Protein AF-A0A9D3MIA8-F1 (afdb_monomer_lite)

pLDDT: mean 78.5, std 16.64, range [42.66, 97.75]

Foldseek 3Di:
DDDDPPVVVVVVVVVVVVVVVPPPPPPPDPPPQPVQQVPAQLVQLLVLLVLLLVLLVVLLPDCPQLPNDNLVPAAADAPPVAPLVLLLQAADDPPDDDPPRDNDQRDSRNNLVRLLVRLVVLLLLLVLEDPCPSSVVSNVSSVSSCVNNGPDDPDPDPDPRDHRPYSDNVSSSVNSNNSVNSSVSSVSVSVSSVCVNVVVSVD

Sequence (203 aa):
MQQNGKLRFAQWLLVVVLSWHVFDVSVGHPVKGDVRLDSVDMESCVPHARALLWNMTEALQHDNLFGGINCTEQTAEM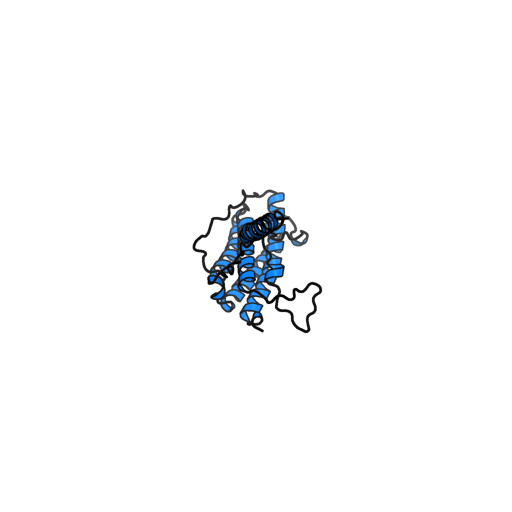NSGTQTESACEPNPRQDASCRGQRNTKFDKTECLKNIELDTQYYRSALLAYSDRSLGSRLVKTIDDFTEHCFPAREDSSVIEVSPATGNTFEGRLKLCKAMKGLRVRAITINRVMSYIAAGDYEM

InterPro domains:
  IPR004281 Interleukin-12 alpha [PF03039] (94-197)
  IPR009079 Four-helical cytokine-like, core [G3DSA:1.20.1250.10] (50-198)
  IPR009079 Four-helical cytokine-like, core [SSF47266] (50-199)

Organism: Anguilla anguilla (NCBI:txid7936)

Secondary structure (DSSP, 8-state):
---SSHHHHHHHHHHHHHHTTS------------HHHHT--HHHHHHHHHHHHHHHHHHTT-GGGGTT--GGGSPP---SS--HHHHTPPPPPTT---TT---S---HHHHHHHHHHHHHHHHHHHHTSS-HHHHHHHHHHHHHHHHHHSPPPTT-----------SSHHHHHHHHHHHHHHHHHHHHHHHHHHHHHTTGGG-

Structure (mmCIF, N/CA/C/O backbone):
data_AF-A0A9D3MIA8-F1
#
_entry.id   AF-A0A9D3MIA8-F1
#
loop_
_atom_site.group_PDB
_atom_site.id
_atom_site.type_symbol
_atom_site.label_atom_id
_atom_site.label_alt_id
_atom_site.label_comp_id
_atom_site.label_asym_id
_atom_site.label_entity_id
_atom_site.label_seq_id
_atom_site.pdbx_PDB_ins_code
_atom_site.Cartn_x
_atom_site.Cartn_y
_atom_site.Cartn_z
_atom_site.occupancy
_atom_site.B_iso_or_equiv
_atom_site.auth_seq_id
_atom_site.auth_comp_id
_atom_site.auth_asym_id
_atom_site.auth_atom_id
_atom_site.pdbx_PDB_model_num
ATOM 1 N N . MET A 1 1 ? -6.059 59.637 -57.748 1.00 44.88 1 MET A N 1
ATOM 2 C CA . MET A 1 1 ? -6.021 58.183 -57.471 1.00 44.88 1 MET A CA 1
ATOM 3 C C . MET A 1 1 ? -4.760 57.837 -56.678 1.00 44.88 1 MET A C 1
ATOM 5 O O . MET A 1 1 ? -3.803 57.392 -57.285 1.00 44.88 1 MET A O 1
ATOM 9 N N . GLN A 1 2 ? -4.696 58.055 -55.355 1.00 48.81 2 GLN A N 1
ATOM 10 C CA . GLN A 1 2 ? -3.562 57.538 -54.562 1.00 48.81 2 GLN A CA 1
ATOM 11 C C . GLN A 1 2 ? -3.825 57.609 -53.051 1.00 48.81 2 GLN A C 1
ATOM 13 O O . GLN A 1 2 ? -3.342 58.519 -52.393 1.00 48.81 2 GLN A O 1
ATOM 18 N N . GLN A 1 3 ? -4.598 56.679 -52.478 1.00 51.16 3 GLN A N 1
ATOM 19 C CA . GLN A 1 3 ? -4.685 56.580 -51.007 1.00 51.16 3 GLN A CA 1
ATOM 20 C C . GLN A 1 3 ? -5.133 55.218 -50.438 1.00 51.16 3 GLN A C 1
ATOM 22 O O . GLN A 1 3 ? -5.407 55.129 -49.251 1.00 51.16 3 GLN A O 1
ATOM 27 N N . ASN A 1 4 ? -5.140 54.131 -51.223 1.00 46.94 4 ASN A N 1
ATOM 28 C CA . ASN A 1 4 ? -5.635 52.823 -50.744 1.00 46.94 4 ASN A CA 1
ATOM 29 C C . ASN A 1 4 ? -4.546 51.762 -50.476 1.00 46.94 4 ASN A C 1
ATOM 31 O O . ASN A 1 4 ? -4.852 50.698 -49.946 1.00 46.94 4 ASN A O 1
ATOM 35 N N . GLY A 1 5 ? -3.275 52.028 -50.808 1.00 47.69 5 GLY A N 1
ATOM 36 C CA . GLY A 1 5 ? -2.187 51.041 -50.677 1.00 47.69 5 GLY A CA 1
ATOM 37 C C . GLY A 1 5 ? -1.489 51.006 -49.310 1.00 47.69 5 GLY A C 1
ATOM 38 O O . GLY A 1 5 ? -1.030 49.954 -48.879 1.00 47.69 5 GLY A O 1
ATOM 39 N N . LYS A 1 6 ? -1.426 52.141 -48.599 1.00 47.66 6 LYS A N 1
ATOM 40 C CA . LYS A 1 6 ? -0.674 52.251 -47.333 1.00 47.66 6 LYS A CA 1
ATOM 41 C C . LYS A 1 6 ? -1.434 51.702 -46.120 1.00 47.66 6 LYS A C 1
ATOM 43 O O . LYS A 1 6 ? -0.808 51.192 -45.199 1.00 47.66 6 LYS A O 1
ATOM 48 N N . LEU A 1 7 ? -2.768 51.757 -46.139 1.00 49.50 7 LEU A N 1
ATOM 49 C CA . LEU A 1 7 ? -3.592 51.356 -44.993 1.00 49.50 7 LEU A CA 1
ATOM 50 C C . LEU A 1 7 ? -3.653 49.832 -44.810 1.00 49.50 7 LEU A C 1
ATOM 52 O O . LEU A 1 7 ? -3.711 49.348 -43.686 1.00 49.50 7 LEU A O 1
ATOM 56 N N . ARG A 1 8 ? -3.569 49.065 -45.907 1.00 54.44 8 ARG A N 1
ATOM 57 C CA . ARG A 1 8 ? -3.578 47.598 -45.835 1.00 54.44 8 ARG A CA 1
ATOM 58 C C . ARG A 1 8 ? -2.263 47.036 -45.304 1.00 54.44 8 ARG A C 1
ATOM 60 O O . ARG A 1 8 ? -2.301 46.128 -44.495 1.00 54.44 8 ARG A O 1
ATOM 67 N N . PHE A 1 9 ? -1.110 47.601 -45.657 1.00 55.28 9 PHE A N 1
ATOM 68 C CA . PHE A 1 9 ? 0.180 47.084 -45.175 1.00 55.28 9 PHE A CA 1
ATOM 69 C C . PHE A 1 9 ? 0.353 47.195 -43.650 1.00 55.28 9 PHE A C 1
ATOM 71 O O . PHE A 1 9 ? 0.835 46.260 -43.015 1.00 55.28 9 PHE A O 1
ATOM 78 N N . ALA A 1 10 ? -0.103 48.297 -43.046 1.00 57.25 10 ALA A N 1
ATOM 79 C CA . ALA A 1 10 ? -0.029 48.492 -41.595 1.00 57.25 10 ALA A CA 1
ATOM 80 C C . ALA A 1 10 ? -0.921 47.507 -40.814 1.00 57.25 10 ALA A C 1
ATOM 82 O O . ALA A 1 10 ? -0.568 47.070 -39.722 1.00 57.25 10 ALA A O 1
ATOM 83 N N . GLN A 1 11 ? -2.056 47.116 -41.399 1.00 55.22 11 GLN A N 1
ATOM 84 C CA . GLN A 1 11 ? -3.028 46.231 -40.760 1.00 55.22 11 GLN A CA 1
ATOM 85 C C . GLN A 1 11 ? -2.566 44.765 -40.730 1.00 55.22 11 GLN A C 1
ATOM 87 O O . GLN A 1 11 ? -2.884 44.048 -39.789 1.00 55.22 11 GLN A O 1
ATOM 92 N N . TRP A 1 12 ? -1.761 44.334 -41.708 1.00 55.97 12 TRP A N 1
ATOM 93 C CA . TRP A 1 12 ? -1.175 42.987 -41.726 1.00 55.97 12 TRP A CA 1
ATOM 94 C C . TRP A 1 12 ? 0.033 42.868 -40.787 1.00 55.97 12 TRP A C 1
ATOM 96 O O . TRP A 1 12 ? 0.209 41.833 -40.151 1.00 55.97 12 TRP A O 1
ATOM 106 N N . LEU A 1 13 ? 0.816 43.940 -40.624 1.00 57.62 13 LEU A N 1
ATOM 107 C CA . LEU A 1 13 ? 1.933 43.972 -39.671 1.00 57.62 13 LEU A CA 1
ATOM 108 C C . LEU A 1 13 ? 1.458 43.875 -38.211 1.00 57.62 13 LEU A C 1
ATOM 110 O O . LEU A 1 13 ? 2.080 43.175 -37.417 1.00 57.62 13 LEU A O 1
ATOM 114 N N . LEU A 1 14 ? 0.327 44.500 -37.865 1.00 57.59 14 LEU A N 1
ATOM 115 C CA . LEU A 1 14 ? -0.258 44.401 -36.521 1.00 57.59 14 LEU A CA 1
ATOM 116 C C . LEU A 1 14 ? -0.730 42.981 -36.174 1.00 57.59 14 LEU A C 1
ATOM 118 O O . LEU A 1 14 ? -0.563 42.552 -35.035 1.00 57.59 14 LEU A O 1
ATOM 122 N N . VAL A 1 15 ? -1.267 42.229 -37.142 1.00 60.56 15 VAL A N 1
ATOM 123 C CA . VAL A 1 15 ? -1.696 40.834 -36.924 1.00 60.56 15 VAL A CA 1
ATOM 124 C C . VAL A 1 15 ? -0.493 39.922 -36.675 1.00 60.56 15 VAL A C 1
ATOM 126 O O . VAL A 1 15 ? -0.543 39.091 -35.772 1.00 60.56 15 VAL A O 1
ATOM 129 N N . VAL A 1 16 ? 0.612 40.120 -37.404 1.00 61.53 16 VAL A N 1
ATOM 130 C CA . VAL A 1 16 ? 1.846 39.341 -37.203 1.00 61.53 16 VAL A CA 1
ATOM 131 C C . VAL A 1 16 ? 2.453 39.619 -35.824 1.00 61.53 16 VAL A C 1
ATOM 133 O O . VAL A 1 16 ? 2.772 38.674 -35.106 1.00 61.53 16 VAL A O 1
ATOM 136 N N . VAL A 1 17 ? 2.519 40.887 -35.401 1.00 60.38 17 VAL A N 1
ATOM 137 C CA . VAL A 1 17 ? 3.058 41.270 -34.080 1.00 60.38 17 VAL A CA 1
ATOM 138 C C . VAL A 1 17 ? 2.180 40.760 -32.928 1.00 60.38 17 VAL A C 1
ATOM 140 O O . VAL A 1 17 ? 2.709 40.279 -31.930 1.00 60.38 17 VAL A O 1
ATOM 143 N N . LEU A 1 18 ? 0.849 40.782 -33.065 1.00 57.09 18 LEU A N 1
ATOM 144 C CA . LEU A 1 18 ? -0.062 40.261 -32.033 1.00 57.09 18 LEU A CA 1
ATOM 145 C C . LEU A 1 18 ? -0.064 38.725 -31.946 1.00 57.09 18 LEU A C 1
ATOM 147 O O . LEU A 1 18 ? -0.345 38.177 -30.883 1.00 57.09 18 LEU A O 1
ATOM 151 N N . SER A 1 19 ? 0.291 38.020 -33.024 1.00 57.34 19 SER A N 1
ATOM 152 C CA . SER A 1 19 ? 0.403 36.553 -33.022 1.00 57.34 19 SER A CA 1
ATOM 153 C C . SER A 1 19 ? 1.702 36.012 -32.408 1.00 57.34 19 SER A C 1
ATOM 155 O O . SER A 1 19 ? 1.774 34.828 -32.086 1.00 57.34 19 SER A O 1
ATOM 157 N N . TRP A 1 20 ? 2.712 36.859 -32.179 1.00 50.44 20 TRP A N 1
ATOM 158 C CA . TRP A 1 20 ? 3.968 36.445 -31.535 1.00 50.44 20 TRP A CA 1
ATOM 159 C C . TRP A 1 20 ? 3.843 36.260 -30.017 1.00 50.44 20 TRP A C 1
ATOM 161 O O . TRP A 1 20 ? 4.665 35.572 -29.422 1.00 50.44 20 TRP A O 1
ATOM 171 N N . HIS A 1 21 ? 2.785 36.786 -29.394 1.00 52.62 21 HIS A N 1
ATOM 172 C CA . HIS A 1 21 ? 2.530 36.625 -27.959 1.00 52.62 21 HIS A CA 1
ATOM 173 C C . HIS A 1 21 ? 1.732 35.362 -27.589 1.00 52.62 21 HIS A C 1
ATOM 175 O O . HIS A 1 21 ? 1.438 35.166 -26.415 1.00 52.62 21 HIS A O 1
ATOM 181 N N . VAL A 1 22 ? 1.372 34.509 -28.558 1.00 55.16 22 VAL A N 1
ATOM 182 C CA . VAL A 1 22 ? 0.562 33.292 -28.312 1.00 55.16 22 VAL A CA 1
ATOM 183 C C . VAL A 1 22 ? 1.380 31.998 -28.453 1.00 55.16 22 VAL A C 1
ATOM 185 O O . VAL A 1 22 ? 0.890 30.916 -28.146 1.00 55.16 22 VAL A O 1
ATOM 188 N N . PHE A 1 23 ? 2.656 32.083 -28.834 1.00 51.16 23 PHE A N 1
ATOM 189 C CA . PHE A 1 23 ? 3.572 30.939 -28.807 1.00 51.16 23 PHE A CA 1
ATOM 190 C C . PHE A 1 23 ? 4.310 30.861 -27.469 1.00 51.16 23 PHE A C 1
ATOM 192 O O . PHE A 1 23 ? 5.538 30.883 -27.425 1.00 51.16 23 PHE A O 1
ATOM 199 N N . ASP A 1 24 ? 3.564 30.756 -26.371 1.00 48.34 24 ASP A N 1
ATOM 200 C CA . ASP A 1 24 ? 4.146 30.211 -25.148 1.00 48.34 24 ASP A CA 1
ATOM 201 C C . ASP A 1 24 ? 4.178 28.690 -25.325 1.00 48.34 24 ASP A C 1
ATOM 203 O O . ASP A 1 24 ? 3.191 27.976 -25.124 1.00 48.34 24 ASP A O 1
ATOM 207 N N . VAL A 1 25 ? 5.292 28.197 -25.871 1.00 55.75 25 VAL A N 1
ATOM 208 C CA . VAL A 1 25 ? 5.533 26.764 -26.010 1.00 55.75 25 VAL A CA 1
ATOM 209 C C . VAL A 1 25 ? 5.644 26.234 -24.591 1.00 55.75 25 VAL A C 1
ATOM 211 O O . VAL A 1 25 ? 6.684 26.356 -23.951 1.00 55.75 25 VAL A O 1
ATOM 214 N N . SER A 1 26 ? 4.550 25.665 -24.091 1.00 53.31 26 SER A N 1
ATOM 215 C CA . SER A 1 26 ? 4.545 24.920 -22.841 1.00 53.31 26 SER A CA 1
ATOM 216 C C . SER A 1 26 ? 5.461 23.715 -23.028 1.00 53.31 26 SER A C 1
ATOM 218 O O . SER A 1 26 ? 5.040 22.654 -23.487 1.00 53.31 26 SER A O 1
ATOM 220 N N . VAL A 1 27 ? 6.750 23.895 -22.741 1.00 55.00 27 VAL A N 1
ATOM 221 C CA . VAL A 1 27 ? 7.709 22.800 -22.700 1.00 55.00 27 VAL A CA 1
ATOM 222 C C . VAL A 1 27 ? 7.361 22.002 -21.453 1.00 55.00 27 VAL A C 1
ATOM 224 O O . VAL A 1 27 ? 7.768 22.338 -20.338 1.00 55.00 27 VAL A O 1
ATOM 227 N N . GLY A 1 28 ? 6.554 20.959 -21.646 1.00 50.81 28 GLY A N 1
ATOM 228 C CA . GLY A 1 28 ? 6.399 19.899 -20.666 1.00 50.81 28 GLY A CA 1
ATOM 229 C C . GLY A 1 28 ? 7.783 19.327 -20.405 1.00 50.81 28 GLY A C 1
ATOM 230 O O . GLY A 1 28 ? 8.332 18.605 -21.235 1.00 50.81 28 GLY A O 1
ATOM 231 N N . HIS A 1 29 ? 8.387 19.714 -19.287 1.00 43.06 29 HIS A N 1
ATOM 232 C CA . HIS A 1 29 ? 9.605 19.068 -18.837 1.00 43.06 29 HIS A CA 1
ATOM 233 C C . HIS A 1 29 ? 9.224 17.632 -18.477 1.00 43.06 29 HIS A C 1
ATOM 235 O O . HIS A 1 29 ? 8.180 17.441 -17.843 1.00 43.06 29 HIS A O 1
ATOM 241 N N . PRO A 1 30 ? 10.017 16.621 -18.871 1.00 55.59 30 PRO A N 1
ATOM 242 C CA . PRO A 1 30 ? 9.771 15.273 -18.398 1.00 55.59 30 PRO A CA 1
ATOM 243 C C . PRO A 1 30 ? 9.770 15.332 -16.873 1.00 55.59 30 PRO A C 1
ATOM 245 O O . PRO A 1 30 ? 10.732 15.810 -16.263 1.00 55.59 30 PRO A O 1
ATOM 248 N N . VAL A 1 31 ? 8.662 14.908 -16.262 1.00 52.56 31 VAL A N 1
ATOM 249 C CA . VAL A 1 31 ? 8.616 14.692 -14.819 1.00 52.56 31 VAL A CA 1
ATOM 250 C C . VAL A 1 31 ? 9.752 13.722 -14.543 1.00 52.56 31 VAL A C 1
ATOM 252 O O . VAL A 1 31 ? 9.737 12.601 -15.050 1.00 52.56 31 VAL A O 1
ATOM 255 N N . LYS A 1 32 ? 10.791 14.179 -13.836 1.00 51.44 32 LYS A N 1
ATOM 256 C CA . LYS A 1 32 ? 11.875 13.294 -13.416 1.00 51.44 32 LYS A CA 1
ATOM 257 C C . LYS A 1 32 ? 11.214 12.152 -12.652 1.00 51.44 32 LYS A C 1
ATOM 259 O O . LYS A 1 32 ? 10.593 12.399 -11.618 1.00 51.44 32 LYS A O 1
ATOM 264 N N . GLY A 1 33 ? 11.317 10.937 -13.189 1.00 57.03 33 GLY A N 1
ATOM 265 C CA . GLY A 1 33 ? 11.006 9.734 -12.433 1.00 57.03 33 GLY A CA 1
ATOM 266 C C . GLY A 1 33 ? 11.780 9.775 -11.118 1.00 57.03 33 GLY A C 1
ATOM 267 O O . GLY A 1 33 ? 12.874 10.347 -11.052 1.00 57.03 33 GLY A O 1
ATOM 268 N N . ASP A 1 34 ? 11.187 9.237 -10.057 1.00 69.06 34 ASP A N 1
ATOM 269 C CA . ASP A 1 34 ? 11.883 9.098 -8.784 1.00 69.06 34 ASP A CA 1
ATOM 270 C C . ASP A 1 34 ? 12.997 8.056 -8.978 1.00 69.06 34 ASP A C 1
ATOM 272 O O . ASP A 1 34 ? 12.763 6.859 -8.844 1.00 69.06 34 ASP A O 1
ATOM 276 N N . VAL A 1 35 ? 14.200 8.522 -9.347 1.00 68.62 35 VAL A N 1
ATOM 277 C CA . VAL A 1 35 ? 15.402 7.704 -9.638 1.00 68.62 35 VAL A CA 1
ATOM 278 C C . VAL A 1 35 ? 15.714 6.733 -8.492 1.00 68.62 35 VAL A C 1
ATOM 280 O O . VAL A 1 35 ? 16.322 5.685 -8.684 1.00 68.62 35 VAL A O 1
ATOM 283 N N . ARG A 1 36 ? 15.253 7.069 -7.286 1.00 79.69 36 ARG A N 1
ATOM 284 C CA . ARG A 1 36 ? 15.348 6.263 -6.073 1.00 79.69 36 ARG A CA 1
ATOM 285 C C . ARG A 1 36 ? 14.572 4.940 -6.164 1.00 79.69 36 ARG A C 1
ATOM 287 O O . ARG A 1 36 ? 14.951 3.973 -5.515 1.00 79.69 36 ARG A O 1
ATOM 294 N N . LEU A 1 37 ? 13.476 4.904 -6.925 1.00 81.38 37 LEU A N 1
ATOM 295 C CA . LEU A 1 37 ? 12.619 3.724 -7.099 1.00 81.38 37 LEU A CA 1
ATOM 296 C C . LEU A 1 37 ? 13.130 2.783 -8.198 1.00 81.38 37 LEU A C 1
ATOM 298 O O . LEU A 1 37 ? 12.825 1.589 -8.176 1.00 81.38 37 LEU A O 1
ATOM 302 N N . ASP A 1 38 ? 13.950 3.290 -9.119 1.00 77.56 38 ASP A N 1
ATOM 303 C CA . ASP A 1 38 ? 14.566 2.472 -10.165 1.00 77.56 38 ASP A CA 1
ATOM 304 C C . ASP A 1 38 ? 15.592 1.488 -9.582 1.00 77.56 38 ASP A C 1
ATOM 306 O O . ASP A 1 38 ? 15.698 0.361 -10.06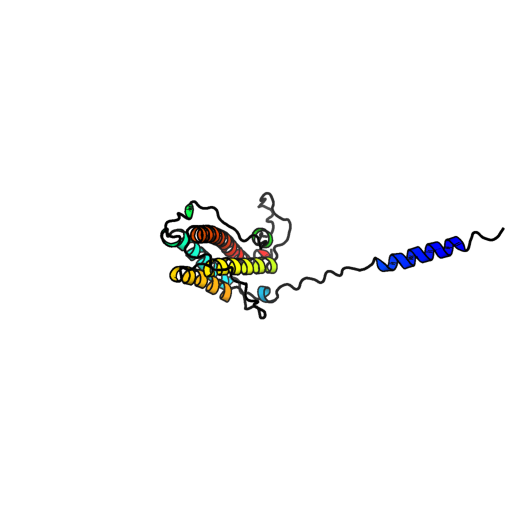8 1.00 77.56 38 ASP A O 1
ATOM 310 N N . SER A 1 39 ? 16.289 1.878 -8.506 1.00 77.94 39 SER A N 1
ATOM 311 C CA . SER A 1 39 ? 17.345 1.093 -7.848 1.00 77.94 39 SER A CA 1
ATOM 312 C C . SER A 1 39 ? 16.859 0.098 -6.787 1.00 77.94 39 SER A C 1
ATOM 314 O O . SER A 1 39 ? 17.684 -0.572 -6.166 1.00 77.94 39 SER A O 1
ATOM 316 N N . VAL A 1 40 ? 15.546 -0.007 -6.555 1.00 83.75 40 VAL A N 1
ATOM 317 C CA . VAL A 1 40 ? 14.985 -0.937 -5.563 1.00 83.75 40 VAL A CA 1
ATOM 318 C C . VAL A 1 40 ? 15.160 -2.381 -6.033 1.00 83.75 40 VAL A C 1
ATOM 320 O O . VAL A 1 40 ? 14.646 -2.757 -7.092 1.00 83.75 40 VAL A O 1
ATOM 323 N N . ASP A 1 41 ? 15.833 -3.197 -5.215 1.00 88.81 41 ASP A N 1
ATOM 324 C CA . ASP A 1 41 ? 15.894 -4.649 -5.389 1.00 88.81 41 ASP A CA 1
ATOM 325 C C . ASP A 1 41 ? 14.541 -5.272 -5.036 1.00 88.81 41 ASP A C 1
ATOM 327 O O . ASP A 1 41 ? 14.189 -5.471 -3.869 1.00 88.81 41 ASP A O 1
ATOM 331 N N . MET A 1 42 ? 13.771 -5.582 -6.073 1.00 90.06 42 MET A N 1
ATOM 332 C CA . MET A 1 42 ? 12.418 -6.074 -5.895 1.00 90.06 42 MET A CA 1
ATOM 333 C C . MET A 1 42 ? 12.357 -7.504 -5.354 1.00 90.06 42 MET A C 1
ATOM 335 O O . MET A 1 42 ? 11.374 -7.855 -4.700 1.00 90.06 42 MET A O 1
ATOM 339 N N . GLU A 1 43 ? 13.382 -8.330 -5.571 1.00 92.06 43 GLU A N 1
ATOM 340 C CA . GLU A 1 43 ? 13.394 -9.691 -5.026 1.00 92.06 43 GLU A CA 1
ATOM 341 C C . GLU A 1 43 ? 13.409 -9.657 -3.497 1.00 92.06 43 GLU A C 1
ATOM 343 O O . GLU A 1 43 ? 12.649 -10.384 -2.846 1.00 92.06 43 GLU A O 1
ATOM 348 N N . SER A 1 44 ? 14.190 -8.733 -2.928 1.00 93.19 44 SER A N 1
ATOM 349 C CA . SER A 1 44 ? 14.236 -8.495 -1.484 1.00 93.19 44 SER A CA 1
ATOM 350 C C . SER A 1 44 ? 12.892 -8.023 -0.914 1.00 93.19 44 SER A C 1
ATOM 352 O O . SER A 1 44 ? 12.571 -8.322 0.232 1.00 93.19 44 SER A O 1
ATOM 354 N N . CYS A 1 45 ? 12.052 -7.372 -1.726 1.00 94.62 45 CYS A N 1
ATOM 355 C CA . CYS A 1 45 ? 10.749 -6.847 -1.323 1.00 94.62 45 CYS A CA 1
ATOM 356 C C . CYS A 1 45 ? 9.635 -7.879 -1.210 1.00 94.62 45 CYS A C 1
ATOM 358 O O . CYS A 1 45 ? 8.702 -7.710 -0.417 1.00 94.62 45 CYS A O 1
ATOM 360 N N . VAL A 1 46 ? 9.689 -8.945 -2.010 1.00 96.12 46 VAL A N 1
ATOM 361 C CA . VAL A 1 46 ? 8.599 -9.925 -2.089 1.00 96.12 46 VAL A CA 1
ATOM 362 C C . VAL A 1 46 ? 8.278 -10.561 -0.722 1.00 96.12 46 VAL A C 1
ATOM 364 O O . VAL A 1 46 ? 7.092 -10.644 -0.380 1.00 96.12 46 VAL A O 1
ATOM 367 N N . PRO A 1 47 ? 9.258 -10.984 0.106 1.00 97.31 47 PRO A N 1
ATOM 368 C CA . PRO A 1 47 ? 8.985 -11.487 1.453 1.00 97.31 47 PRO A CA 1
ATOM 369 C C . PRO A 1 47 ? 8.263 -10.472 2.351 1.00 97.31 47 PRO A C 1
ATOM 371 O O . PRO A 1 47 ? 7.315 -10.846 3.044 1.00 97.31 47 PRO A O 1
ATOM 374 N N . HIS A 1 48 ? 8.646 -9.193 2.302 1.00 97.00 48 HIS A N 1
ATOM 375 C CA . HIS A 1 48 ? 8.015 -8.142 3.106 1.00 97.00 48 HIS A CA 1
ATOM 376 C C . HIS A 1 48 ? 6.595 -7.832 2.628 1.00 97.00 48 HIS A C 1
ATOM 378 O O . HIS A 1 48 ? 5.688 -7.677 3.446 1.00 97.00 48 HIS A O 1
ATOM 384 N N . ALA A 1 49 ? 6.358 -7.838 1.313 1.00 97.06 49 ALA A N 1
ATOM 385 C CA . ALA A 1 49 ? 5.011 -7.740 0.759 1.00 97.06 49 ALA A CA 1
ATOM 386 C C . ALA A 1 49 ? 4.124 -8.900 1.250 1.00 97.06 49 ALA A C 1
ATOM 388 O O . ALA A 1 49 ? 2.990 -8.681 1.686 1.00 97.06 49 ALA A O 1
ATOM 389 N N . ARG A 1 50 ? 4.625 -10.143 1.235 1.00 97.75 50 ARG A N 1
ATOM 390 C CA . ARG A 1 50 ? 3.887 -11.313 1.752 1.00 97.75 50 ARG A CA 1
ATOM 391 C C . ARG A 1 50 ? 3.576 -11.179 3.238 1.00 97.75 50 ARG A C 1
ATOM 393 O O . ARG A 1 50 ? 2.438 -11.432 3.632 1.00 97.75 50 ARG A O 1
ATOM 400 N N . ALA A 1 51 ? 4.550 -10.749 4.039 1.00 96.81 51 ALA A N 1
ATOM 401 C CA . ALA A 1 51 ? 4.361 -10.500 5.466 1.00 96.81 51 ALA A CA 1
ATOM 402 C C . ALA A 1 51 ? 3.285 -9.433 5.716 1.00 96.81 51 ALA A C 1
ATOM 404 O O . ALA A 1 51 ? 2.401 -9.643 6.548 1.00 96.81 51 ALA A O 1
ATOM 405 N N . LEU A 1 52 ? 3.291 -8.344 4.935 1.00 96.50 52 LEU A N 1
ATOM 406 C CA . LEU A 1 52 ? 2.249 -7.320 4.966 1.00 96.50 52 LEU A CA 1
ATOM 407 C C . LEU A 1 52 ? 0.866 -7.935 4.726 1.00 96.50 52 LEU A C 1
ATOM 409 O O . LEU A 1 52 ? -0.021 -7.797 5.562 1.00 96.50 52 LEU A O 1
ATOM 413 N N . LEU A 1 53 ? 0.672 -8.673 3.632 1.00 97.25 53 LEU A N 1
ATOM 414 C CA . LEU A 1 53 ? -0.621 -9.300 3.339 1.00 97.25 53 LEU A CA 1
ATOM 415 C C . LEU A 1 53 ? -1.058 -10.298 4.422 1.00 97.25 53 LEU A C 1
ATOM 417 O O . LEU A 1 53 ? -2.236 -10.322 4.792 1.00 97.25 53 LEU A O 1
ATOM 421 N N . TRP A 1 54 ? -0.128 -11.111 4.923 1.00 96.31 54 TRP A N 1
ATOM 422 C CA . TRP A 1 54 ? -0.404 -12.106 5.954 1.00 96.31 54 TRP A CA 1
ATOM 423 C C . TRP A 1 54 ? -0.876 -11.452 7.254 1.00 96.31 54 TRP A C 1
ATOM 425 O O . TRP A 1 54 ? -1.980 -11.742 7.710 1.00 96.31 54 TRP A O 1
ATOM 435 N N . ASN A 1 55 ? -0.103 -10.508 7.797 1.00 93.19 55 ASN A N 1
ATOM 436 C CA . ASN A 1 55 ? -0.422 -9.834 9.058 1.00 93.19 55 ASN A CA 1
ATOM 437 C C . ASN A 1 55 ? -1.724 -9.023 8.965 1.00 93.19 55 ASN A C 1
ATOM 439 O O . ASN A 1 55 ? -2.512 -9.007 9.908 1.00 93.19 55 ASN A O 1
ATOM 443 N N . MET A 1 56 ? -2.002 -8.392 7.817 1.00 90.75 56 MET A N 1
ATOM 444 C CA . MET A 1 56 ? -3.271 -7.682 7.603 1.00 90.75 56 MET A CA 1
ATOM 445 C C . MET A 1 56 ? -4.461 -8.643 7.533 1.00 90.75 56 MET A C 1
ATOM 447 O O . MET A 1 56 ? -5.547 -8.338 8.026 1.00 90.75 56 MET A O 1
ATOM 451 N N . THR A 1 57 ? -4.267 -9.813 6.921 1.00 91.88 57 THR A N 1
ATOM 452 C CA . THR A 1 57 ? -5.301 -10.850 6.845 1.00 91.88 57 THR A CA 1
ATOM 453 C C . THR A 1 57 ? -5.583 -11.451 8.217 1.00 91.88 57 THR A C 1
ATOM 455 O O . THR A 1 57 ? -6.750 -11.624 8.555 1.00 91.88 57 THR A O 1
ATOM 458 N N . GLU A 1 58 ? -4.541 -11.727 8.999 1.00 89.38 58 GLU A N 1
ATOM 459 C CA . GLU A 1 58 ? -4.637 -12.275 10.354 1.00 89.38 58 GLU A CA 1
ATOM 460 C C . GLU A 1 58 ? -5.324 -11.289 11.304 1.00 89.38 58 GLU A C 1
ATOM 462 O O . GLU A 1 58 ? -6.305 -11.646 11.950 1.00 89.38 58 GLU A O 1
ATOM 467 N N . ALA A 1 59 ? -4.929 -10.013 11.291 1.00 85.31 59 ALA A N 1
ATOM 468 C CA . ALA A 1 59 ? -5.588 -8.991 12.098 1.00 85.31 59 ALA A CA 1
ATOM 469 C C . ALA A 1 59 ? -7.087 -8.865 11.781 1.00 85.31 59 ALA A C 1
ATOM 471 O O . ALA A 1 59 ? -7.916 -8.797 12.681 1.00 85.31 59 ALA A O 1
ATOM 472 N N . LEU A 1 60 ? -7.487 -8.905 10.510 1.00 86.38 60 LEU A N 1
ATOM 473 C CA . LEU A 1 60 ? -8.905 -8.795 10.148 1.00 86.38 60 LEU A CA 1
ATOM 474 C C . LEU A 1 60 ? -9.780 -9.977 10.608 1.00 86.38 60 LEU A C 1
ATOM 476 O O . LEU A 1 60 ? -11.001 -9.872 10.502 1.00 86.38 60 LEU A O 1
ATOM 480 N N . GLN A 1 61 ? -9.192 -11.073 11.098 1.00 83.81 61 GLN A N 1
ATOM 481 C CA . GLN A 1 61 ? -9.919 -12.224 11.648 1.00 83.81 61 GLN A CA 1
ATOM 482 C C . GLN A 1 61 ? -10.180 -12.118 13.156 1.00 83.81 61 GLN A C 1
ATOM 484 O O . GLN A 1 61 ? -10.947 -12.910 13.697 1.00 83.81 61 GLN A O 1
ATOM 489 N N . HIS A 1 62 ? -9.558 -11.165 13.850 1.00 77.31 62 HIS A N 1
ATOM 490 C CA . HIS A 1 62 ? -9.716 -11.020 15.295 1.00 77.31 62 HIS A CA 1
ATOM 491 C C . HIS A 1 62 ? -10.823 -10.017 15.637 1.00 77.31 62 HIS A C 1
ATOM 493 O O . HIS A 1 62 ? -10.617 -8.802 15.605 1.00 77.31 62 HIS A O 1
ATOM 499 N N . ASP A 1 63 ? -11.979 -10.522 16.066 1.00 66.25 63 ASP A N 1
ATOM 500 C CA . ASP A 1 63 ? -13.167 -9.718 16.420 1.00 66.25 63 ASP A CA 1
ATOM 501 C C . ASP A 1 63 ? -12.921 -8.701 17.552 1.00 66.25 63 ASP A C 1
ATOM 503 O O . ASP A 1 63 ? -13.569 -7.652 17.653 1.00 66.25 63 ASP A O 1
ATOM 507 N N . ASN A 1 64 ? -11.931 -8.980 18.402 1.00 68.62 64 ASN A N 1
ATOM 508 C CA . ASN A 1 64 ? -11.569 -8.116 19.523 1.00 68.62 64 ASN A CA 1
ATOM 509 C C . ASN A 1 64 ? -10.838 -6.838 19.084 1.00 68.62 64 ASN A C 1
ATOM 511 O O . ASN A 1 64 ? -10.847 -5.854 19.821 1.00 68.62 64 ASN A O 1
ATOM 515 N N . LEU A 1 65 ? -10.241 -6.811 17.887 1.00 70.44 65 LEU A N 1
ATOM 516 C CA . LEU A 1 65 ? -9.411 -5.689 17.426 1.00 70.44 65 LEU A CA 1
ATOM 517 C C . LEU A 1 65 ? -10.208 -4.437 17.078 1.00 70.44 65 LEU A C 1
ATOM 519 O O . LEU A 1 65 ? -9.688 -3.325 17.135 1.00 70.44 65 LEU A O 1
ATOM 523 N N . PHE A 1 66 ? -11.486 -4.615 16.764 1.00 76.75 66 PHE A N 1
ATOM 524 C CA . PHE A 1 66 ? -12.405 -3.530 16.439 1.00 76.75 66 PHE A CA 1
ATOM 525 C C . PHE A 1 66 ? -13.496 -3.407 17.508 1.00 76.75 66 PHE A C 1
ATOM 527 O O . PHE A 1 66 ? -14.566 -2.851 17.270 1.00 76.75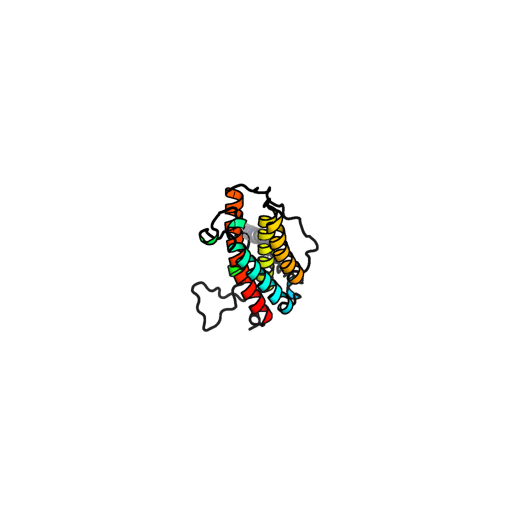 66 PHE A O 1
ATOM 534 N N . GLY A 1 67 ? -13.216 -3.939 18.705 1.00 75.75 67 GLY A N 1
ATOM 535 C CA . GLY A 1 67 ? -14.079 -3.920 19.879 1.00 75.75 67 GLY A CA 1
ATOM 536 C C . GLY A 1 67 ? -15.491 -4.444 19.612 1.00 75.75 67 GLY A C 1
ATOM 537 O O . GLY A 1 67 ? -16.471 -3.765 19.935 1.00 75.75 67 GLY A O 1
ATOM 538 N N . GLY A 1 68 ? -15.565 -5.634 19.010 1.00 78.25 68 GLY A N 1
ATOM 539 C CA . GLY A 1 68 ? -16.811 -6.342 18.716 1.00 78.25 68 GLY A CA 1
ATOM 540 C C . GLY A 1 68 ? -17.445 -5.993 17.369 1.00 78.25 68 GLY A C 1
ATOM 541 O O . GLY A 1 68 ? -18.525 -6.491 17.065 1.00 78.25 68 GLY A O 1
ATOM 542 N N . ILE A 1 69 ? -16.808 -5.147 16.551 1.00 84.56 69 ILE A N 1
ATOM 543 C CA . ILE A 1 69 ? -17.245 -4.917 15.170 1.00 84.56 69 ILE A CA 1
ATOM 544 C C . ILE A 1 69 ? -16.794 -6.097 14.310 1.00 84.56 69 ILE A C 1
ATOM 546 O O . ILE A 1 69 ? -15.596 -6.326 14.145 1.00 84.56 69 ILE A O 1
ATOM 550 N N . ASN A 1 70 ? -17.753 -6.793 13.697 1.00 86.00 70 ASN A N 1
ATOM 551 C CA . ASN A 1 70 ? -17.454 -7.806 12.694 1.00 86.00 70 ASN A CA 1
ATOM 552 C C . ASN A 1 70 ? -16.954 -7.137 11.402 1.00 86.00 70 ASN A C 1
ATOM 554 O O . ASN A 1 70 ? -17.735 -6.680 10.561 1.00 86.00 70 ASN A O 1
ATOM 558 N N . CYS A 1 71 ? -15.633 -7.086 11.232 1.00 83.56 71 CYS A N 1
ATOM 559 C CA . CYS A 1 71 ? -15.015 -6.486 10.054 1.00 83.56 71 CYS A CA 1
ATOM 560 C C . CYS A 1 71 ? -15.187 -7.293 8.777 1.00 83.56 71 CYS A C 1
ATOM 562 O O . CYS A 1 71 ? -15.068 -6.747 7.678 1.00 83.56 71 CYS A O 1
ATOM 564 N N . THR A 1 72 ? -15.514 -8.576 8.868 1.00 81.69 72 THR A N 1
ATOM 565 C CA . THR A 1 72 ? -15.744 -9.371 7.660 1.00 81.69 72 THR A CA 1
ATOM 566 C C . THR A 1 72 ? -16.965 -8.871 6.878 1.00 81.69 72 THR A C 1
ATOM 568 O O . THR A 1 72 ? -16.916 -8.860 5.648 1.00 81.69 72 THR A O 1
ATOM 571 N N . GLU A 1 73 ? -17.961 -8.295 7.558 1.00 86.00 73 GLU A N 1
ATOM 572 C CA . GLU A 1 73 ? -19.205 -7.772 6.968 1.00 86.00 73 GLU A CA 1
ATOM 573 C C . GLU A 1 73 ? -19.118 -6.318 6.472 1.00 86.00 73 GLU A C 1
ATOM 575 O O . GLU A 1 73 ? -19.976 -5.866 5.717 1.00 86.00 73 GLU A O 1
ATOM 580 N N . GLN A 1 74 ? -18.086 -5.563 6.862 1.00 90.00 74 GLN A N 1
ATOM 581 C CA . GLN A 1 74 ? -17.979 -4.144 6.496 1.00 90.00 74 GLN A CA 1
ATOM 582 C C . GLN A 1 74 ? -17.467 -3.939 5.066 1.00 90.00 74 GLN A C 1
ATOM 584 O O . GLN A 1 74 ? -16.752 -4.772 4.518 1.00 90.00 74 GLN A O 1
ATOM 589 N N . THR A 1 75 ? -17.770 -2.810 4.433 1.00 92.69 75 THR A N 1
ATOM 590 C CA . THR A 1 75 ? -17.161 -2.466 3.137 1.00 92.69 75 THR A CA 1
ATOM 591 C C . THR A 1 75 ? -15.705 -2.035 3.312 1.00 92.69 75 THR A C 1
ATOM 593 O O . THR A 1 75 ? -15.324 -1.521 4.361 1.00 92.69 75 THR A O 1
ATOM 596 N N . ALA A 1 76 ? -14.878 -2.225 2.285 1.00 93.31 76 ALA A N 1
ATOM 597 C CA . ALA A 1 76 ? -13.539 -1.645 2.273 1.00 93.31 76 ALA A CA 1
ATOM 598 C C . ALA A 1 76 ? -13.610 -0.141 1.980 1.00 93.31 76 ALA A C 1
ATOM 600 O O . ALA A 1 76 ? -14.358 0.281 1.099 1.00 93.31 76 ALA A O 1
ATOM 601 N N . GLU A 1 77 ? -12.820 0.650 2.701 1.00 92.62 77 GLU A N 1
ATOM 602 C CA . GLU A 1 77 ? -12.564 2.054 2.379 1.00 92.62 77 GLU A CA 1
ATOM 603 C C . GLU A 1 77 ? -11.159 2.153 1.779 1.00 92.62 77 GLU A C 1
ATOM 605 O O . GLU A 1 77 ? -10.151 1.867 2.433 1.00 92.62 77 GLU A O 1
ATOM 610 N N . MET A 1 78 ? -11.108 2.461 0.484 1.00 91.81 78 MET A N 1
ATOM 611 C CA . MET A 1 78 ? -9.865 2.550 -0.278 1.00 91.81 78 MET A CA 1
ATOM 612 C C . MET A 1 78 ? -9.288 3.960 -0.171 1.00 91.81 78 MET A C 1
ATOM 614 O O . MET A 1 78 ? -10.041 4.933 -0.169 1.00 91.81 78 MET A O 1
ATOM 618 N N . ASN A 1 79 ? -7.960 4.080 -0.167 1.00 90.19 79 ASN A N 1
ATOM 619 C CA . ASN A 1 79 ? -7.324 5.370 -0.401 1.00 90.19 79 ASN A CA 1
ATOM 620 C C . ASN A 1 79 ? -7.663 5.855 -1.819 1.00 90.19 79 ASN A C 1
ATOM 622 O O . ASN A 1 79 ? -7.257 5.233 -2.804 1.00 90.19 79 ASN A O 1
ATOM 626 N N . SER A 1 80 ? -8.419 6.948 -1.912 1.00 89.50 80 SER A N 1
ATOM 627 C CA . SER A 1 80 ? -8.784 7.593 -3.177 1.00 89.50 80 SER A CA 1
ATOM 628 C C . SER A 1 80 ? -7.785 8.669 -3.615 1.00 89.50 80 SER A C 1
ATOM 630 O O . SER A 1 80 ? -7.965 9.263 -4.673 1.00 89.50 80 SER A O 1
ATOM 632 N N . GLY A 1 81 ? -6.763 8.957 -2.801 1.00 89.62 81 GLY A N 1
ATOM 633 C CA . GLY A 1 81 ? -5.712 9.931 -3.112 1.00 89.62 81 GLY A CA 1
ATOM 634 C C . GLY A 1 81 ? -4.632 9.406 -4.064 1.00 89.62 81 GLY A C 1
ATOM 635 O O . GLY A 1 81 ? -3.767 10.171 -4.480 1.00 89.62 81 GLY A O 1
ATOM 636 N N . THR A 1 82 ? -4.674 8.119 -4.409 1.00 92.44 82 THR A N 1
ATOM 637 C CA . THR A 1 82 ? -3.711 7.439 -5.285 1.00 92.44 82 THR A CA 1
ATOM 638 C C . THR A 1 82 ? -4.420 6.791 -6.467 1.00 92.44 82 THR A C 1
ATOM 640 O O . THR A 1 82 ? -5.610 6.472 -6.424 1.00 92.44 82 THR A O 1
ATOM 643 N N . GLN A 1 83 ? -3.665 6.558 -7.536 1.00 93.31 83 GLN A N 1
ATOM 644 C CA . GLN A 1 83 ? -4.122 5.842 -8.726 1.00 93.31 83 GLN A CA 1
ATOM 645 C C . GLN A 1 83 ? -3.497 4.445 -8.809 1.00 93.31 83 GLN A C 1
ATOM 647 O O . GLN A 1 83 ? -3.291 3.924 -9.900 1.00 93.31 83 GLN A O 1
ATOM 652 N N . THR A 1 84 ? -3.211 3.815 -7.662 1.00 93.94 84 THR A N 1
ATOM 653 C CA . THR A 1 84 ? -2.498 2.526 -7.568 1.00 93.94 84 THR A CA 1
ATOM 654 C C . THR A 1 84 ? -3.099 1.441 -8.453 1.00 93.94 84 THR A C 1
ATOM 656 O O . THR A 1 84 ? -2.364 0.668 -9.049 1.00 93.94 84 THR A O 1
ATOM 659 N N . GLU A 1 85 ? -4.429 1.379 -8.569 1.00 90.81 85 GLU A N 1
ATOM 660 C CA . GLU A 1 85 ? -5.092 0.388 -9.427 1.00 90.81 85 GLU A CA 1
ATOM 661 C C . GLU A 1 85 ? -4.673 0.528 -10.890 1.00 90.81 85 GLU A C 1
ATOM 663 O O . GLU A 1 85 ? -4.294 -0.460 -11.509 1.00 90.81 85 GLU A O 1
ATOM 668 N N . SER A 1 86 ? -4.711 1.747 -11.425 1.00 90.50 86 SER A N 1
ATOM 669 C CA . SER A 1 86 ? -4.411 1.977 -12.832 1.00 90.50 86 SER A CA 1
ATOM 670 C C . SER A 1 86 ? -2.925 2.155 -13.122 1.00 90.50 86 SER A C 1
ATOM 672 O O . SER A 1 86 ? -2.484 1.831 -14.215 1.00 90.50 86 SER A O 1
ATOM 674 N N . ALA A 1 87 ? -2.149 2.674 -12.168 1.00 92.94 87 ALA A N 1
ATOM 675 C CA . ALA A 1 87 ? -0.701 2.820 -12.310 1.00 92.94 87 ALA A CA 1
ATOM 676 C C . ALA A 1 87 ? 0.012 1.461 -12.270 1.00 92.94 87 ALA A C 1
ATOM 678 O O . ALA A 1 87 ? 1.032 1.274 -12.922 1.00 92.94 87 ALA A O 1
ATOM 679 N N . CYS A 1 88 ? -0.533 0.502 -11.516 1.00 93.31 88 CYS A N 1
ATOM 680 C CA . CYS A 1 88 ? 0.042 -0.831 -11.357 1.00 93.31 88 CYS A CA 1
ATOM 681 C C . CYS A 1 88 ? -0.605 -1.899 -12.250 1.00 93.31 88 CYS A C 1
ATOM 683 O O . CYS A 1 88 ? -0.488 -3.097 -11.977 1.00 93.31 88 CYS A O 1
ATOM 685 N N . GLU A 1 89 ? -1.322 -1.478 -13.287 1.00 89.81 89 GLU A N 1
ATOM 686 C CA . GLU A 1 89 ? -1.931 -2.378 -14.255 1.00 89.81 89 GLU A CA 1
ATOM 687 C C . GLU A 1 89 ? -0.838 -3.065 -15.099 1.00 89.81 89 GLU A C 1
ATOM 689 O O . GLU A 1 89 ? 0.012 -2.372 -15.659 1.00 89.81 89 GLU A O 1
ATOM 694 N N . PRO A 1 90 ? -0.808 -4.410 -15.191 1.00 88.44 90 PRO A N 1
ATOM 695 C CA . PRO A 1 90 ? 0.237 -5.109 -15.935 1.00 88.44 90 PRO A CA 1
ATOM 696 C C . PRO A 1 90 ? 0.150 -4.818 -17.438 1.00 88.44 90 PRO A C 1
ATOM 698 O O . PRO A 1 90 ? -0.918 -4.476 -17.956 1.00 88.44 90 PRO A O 1
ATOM 701 N N . ASN A 1 91 ? 1.262 -5.034 -18.150 1.00 85.88 91 ASN A N 1
ATOM 702 C CA . ASN A 1 91 ? 1.295 -4.890 -19.605 1.00 85.88 91 ASN A CA 1
ATOM 703 C C . ASN A 1 91 ? 0.182 -5.746 -20.246 1.00 85.88 91 ASN A C 1
ATOM 705 O O . ASN A 1 91 ? -0.033 -6.891 -19.821 1.00 85.88 91 ASN A O 1
ATOM 709 N N . PRO A 1 92 ? -0.514 -5.233 -21.279 1.00 76.94 92 PRO A N 1
ATOM 710 C CA . PRO A 1 92 ? -1.494 -6.010 -22.023 1.00 76.94 92 PRO A CA 1
ATOM 711 C C . PRO A 1 92 ? 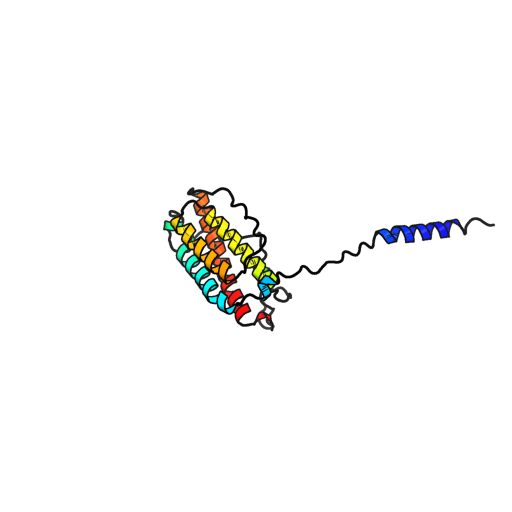-0.888 -7.296 -22.570 1.00 76.94 92 PRO A C 1
ATOM 713 O O . PRO A 1 92 ? 0.009 -7.262 -23.412 1.00 76.94 92 PRO A O 1
ATOM 716 N N . ARG A 1 93 ? -1.392 -8.444 -22.108 1.00 73.00 93 ARG A N 1
ATOM 717 C CA . ARG A 1 93 ? -1.073 -9.728 -22.733 1.00 73.00 93 ARG A CA 1
ATOM 718 C C . ARG A 1 93 ? -2.000 -9.927 -23.926 1.00 73.00 93 ARG A C 1
ATOM 720 O O . ARG A 1 93 ? -3.186 -9.620 -23.848 1.00 73.00 93 ARG A O 1
ATOM 727 N N . GLN A 1 94 ? -1.464 -10.451 -25.026 1.00 60.88 94 GLN A N 1
ATOM 728 C CA . GLN A 1 94 ? -2.213 -10.639 -26.279 1.00 60.88 94 GLN A CA 1
ATOM 729 C C . GLN A 1 94 ? -3.435 -11.567 -26.121 1.00 60.88 94 GLN A C 1
ATOM 731 O O . GLN A 1 94 ? -4.368 -11.497 -26.916 1.00 60.88 94 GLN A O 1
ATOM 736 N N . ASP A 1 95 ? -3.439 -12.418 -25.094 1.00 65.25 95 ASP A N 1
ATOM 737 C CA . ASP A 1 95 ? -4.443 -13.439 -24.791 1.00 65.25 95 ASP A CA 1
ATOM 738 C C . ASP A 1 95 ? -5.334 -13.113 -23.575 1.00 65.25 95 ASP A C 1
ATOM 740 O O . ASP A 1 95 ? -6.352 -13.775 -23.363 1.00 65.25 95 ASP A O 1
ATOM 744 N N . ALA A 1 96 ? -5.008 -12.077 -22.797 1.00 64.81 96 ALA A N 1
ATOM 745 C CA . ALA A 1 96 ? -5.808 -11.637 -21.660 1.00 64.81 96 ALA A CA 1
ATOM 746 C C . ALA A 1 96 ? -6.576 -10.364 -22.031 1.00 64.81 96 ALA A C 1
ATOM 748 O O . ALA A 1 96 ? -6.040 -9.266 -21.969 1.00 64.81 96 ALA A O 1
ATOM 749 N N . SER A 1 97 ? -7.849 -10.499 -22.412 1.00 58.72 97 SER A N 1
ATOM 750 C CA . SER A 1 97 ? -8.732 -9.342 -22.599 1.00 58.72 97 SER A CA 1
ATOM 751 C C . SER A 1 97 ? -9.602 -9.149 -21.361 1.00 58.72 97 SER A C 1
ATOM 753 O O . SER A 1 97 ? -10.690 -9.716 -21.243 1.00 58.72 97 SER A O 1
ATOM 755 N N . CYS A 1 98 ? -9.122 -8.341 -20.416 1.00 66.75 98 CYS A N 1
ATOM 756 C CA . CYS A 1 98 ? -9.979 -7.793 -19.370 1.00 66.75 98 CYS A CA 1
ATOM 757 C C . CYS A 1 98 ? -10.692 -6.550 -19.913 1.00 66.75 98 CYS A C 1
ATOM 759 O O . CYS A 1 98 ? -10.075 -5.638 -20.467 1.00 66.75 98 CYS A O 1
ATOM 761 N N . ARG A 1 99 ? -12.020 -6.493 -19.767 1.00 66.31 99 ARG A N 1
ATOM 762 C CA . ARG A 1 99 ? -12.811 -5.342 -20.222 1.00 66.31 99 ARG A CA 1
ATOM 763 C C . ARG A 1 99 ? -12.393 -4.104 -19.421 1.00 66.31 99 ARG A C 1
ATOM 765 O O . ARG A 1 99 ? -12.574 -4.084 -18.210 1.00 66.31 99 ARG A O 1
ATOM 772 N N . GLY A 1 100 ? -11.863 -3.087 -20.099 1.00 66.25 100 GLY A N 1
ATOM 773 C CA . GLY A 1 100 ? -11.351 -1.869 -19.457 1.00 66.25 100 GLY A CA 1
ATOM 774 C C . GLY A 1 100 ? -9.832 -1.818 -19.293 1.00 66.25 100 GLY A C 1
ATOM 775 O O . GLY A 1 100 ? -9.347 -0.841 -18.731 1.00 66.25 100 GLY A O 1
ATOM 776 N N . GLN A 1 101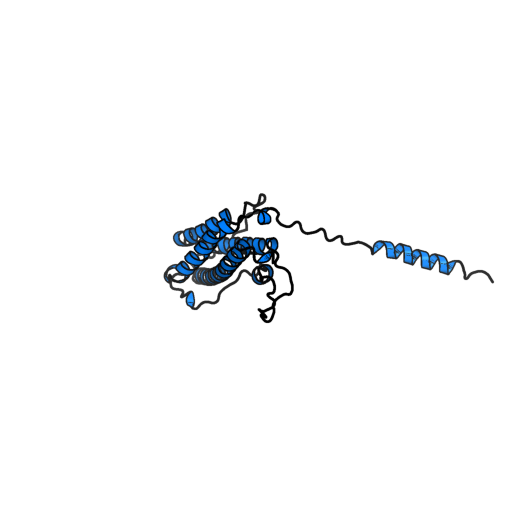 ? -9.102 -2.813 -19.810 1.00 68.19 101 GLN A N 1
ATOM 777 C CA . GLN A 1 101 ? -7.645 -2.793 -19.806 1.00 68.19 101 GLN A CA 1
ATOM 778 C C . GLN A 1 101 ? -7.096 -1.592 -20.580 1.00 68.19 101 GLN A C 1
ATOM 780 O O . GLN A 1 101 ? -7.522 -1.318 -21.709 1.00 68.19 101 GLN A O 1
ATOM 785 N N . ARG A 1 102 ? -6.160 -0.862 -19.971 1.00 68.69 102 ARG A N 1
ATOM 786 C CA . ARG A 1 102 ? -5.496 0.261 -20.631 1.00 68.69 102 ARG A CA 1
ATOM 787 C C . ARG A 1 102 ? -4.418 -0.258 -21.571 1.00 68.69 102 ARG A C 1
ATOM 789 O O . ARG A 1 102 ? -3.596 -1.090 -21.212 1.00 68.69 102 ARG A O 1
ATOM 796 N N . ASN A 1 103 ? -4.370 0.309 -22.774 1.00 71.00 103 ASN A N 1
ATOM 797 C CA . ASN A 1 103 ? -3.302 0.054 -23.746 1.00 71.00 103 ASN A CA 1
ATOM 798 C C . ASN A 1 103 ? -2.052 0.903 -23.445 1.00 71.00 103 ASN A C 1
ATOM 800 O O . ASN A 1 103 ? -1.426 1.445 -24.355 1.00 71.00 103 ASN A O 1
ATOM 804 N N . THR A 1 104 ? -1.729 1.087 -22.165 1.00 79.06 104 THR A N 1
ATOM 805 C CA . THR A 1 104 ? -0.555 1.829 -21.699 1.00 79.06 104 THR A CA 1
ATOM 806 C C . THR A 1 104 ? 0.491 0.849 -21.194 1.00 79.06 104 THR A C 1
ATOM 808 O O . THR A 1 104 ? 0.152 -0.163 -20.587 1.00 79.06 104 THR A O 1
ATOM 811 N N . LYS A 1 105 ? 1.767 1.145 -21.449 1.00 86.69 105 LYS A N 1
ATOM 812 C CA . LYS A 1 105 ? 2.872 0.369 -20.885 1.00 86.69 105 LYS A CA 1
ATOM 813 C C . LYS A 1 105 ? 2.906 0.569 -19.368 1.00 86.69 105 LYS A C 1
ATOM 815 O O . LYS A 1 105 ? 2.680 1.683 -18.902 1.00 86.69 105 LYS A O 1
ATOM 820 N N . PHE A 1 106 ? 3.207 -0.492 -18.631 1.00 90.31 106 PHE A N 1
ATOM 821 C CA . PHE A 1 106 ? 3.435 -0.439 -17.194 1.00 90.31 106 PHE A CA 1
ATOM 822 C C . PHE A 1 106 ? 4.572 0.535 -16.859 1.00 90.31 106 PHE A C 1
ATOM 824 O O . PHE A 1 106 ? 5.685 0.408 -17.378 1.00 90.31 106 PHE A O 1
ATOM 831 N N . ASP A 1 107 ? 4.293 1.484 -15.966 1.00 91.44 107 ASP A N 1
ATOM 832 C CA . ASP A 1 107 ? 5.279 2.402 -15.403 1.00 91.44 107 ASP A CA 1
ATOM 833 C C . ASP A 1 107 ? 5.630 1.946 -13.979 1.00 91.44 107 ASP A C 1
ATOM 835 O O . ASP A 1 107 ? 4.874 2.148 -13.022 1.00 91.44 107 ASP A O 1
ATOM 839 N N . LYS A 1 108 ? 6.800 1.305 -13.844 1.00 91.81 108 LYS A N 1
ATOM 840 C CA . LYS A 1 108 ? 7.325 0.811 -12.561 1.00 91.81 108 LYS A CA 1
ATOM 841 C C . LYS A 1 108 ? 7.379 1.926 -11.518 1.00 91.81 108 LYS A C 1
ATOM 843 O O . LYS A 1 108 ? 6.981 1.717 -10.373 1.00 91.81 108 LYS A O 1
ATOM 848 N N . THR A 1 109 ? 7.857 3.099 -11.906 1.00 91.75 109 THR A N 1
ATOM 849 C CA . THR A 1 109 ? 8.137 4.204 -10.989 1.00 91.75 109 THR A CA 1
ATOM 850 C C . THR A 1 109 ? 6.849 4.879 -10.540 1.00 91.75 109 THR A C 1
ATOM 852 O O . THR A 1 109 ? 6.682 5.150 -9.348 1.00 91.75 109 THR A O 1
ATOM 855 N N . GLU A 1 110 ? 5.890 5.068 -11.447 1.00 92.88 110 GLU A N 1
ATOM 856 C CA . GLU A 1 110 ? 4.557 5.557 -11.090 1.00 92.88 110 GLU A CA 1
ATOM 857 C C . GLU A 1 110 ? 3.817 4.571 -10.175 1.00 92.88 110 GLU A C 1
ATOM 859 O O . GLU A 1 110 ? 3.254 4.979 -9.152 1.00 92.88 110 GLU A O 1
ATOM 864 N N . CYS A 1 111 ? 3.851 3.275 -10.490 1.00 95.06 111 CYS A N 1
ATOM 865 C CA . CYS A 1 111 ? 3.231 2.247 -9.662 1.00 95.06 111 CYS A CA 1
ATOM 866 C C . CYS A 1 111 ? 3.826 2.217 -8.244 1.00 95.06 111 CYS A C 1
ATOM 868 O O . CYS A 1 111 ? 3.087 2.303 -7.259 1.00 95.06 111 CYS A O 1
ATOM 870 N N . LEU A 1 112 ? 5.158 2.160 -8.121 1.00 94.88 112 LEU A N 1
ATOM 871 C CA . LEU A 1 112 ? 5.835 2.100 -6.823 1.00 94.88 112 LEU A CA 1
ATOM 872 C C . LEU A 1 112 ? 5.595 3.357 -5.983 1.00 94.88 112 LEU A C 1
ATOM 874 O O . LEU A 1 112 ? 5.337 3.250 -4.784 1.00 94.88 112 LEU A O 1
ATOM 878 N N . LYS A 1 113 ? 5.586 4.538 -6.608 1.00 93.88 113 LYS A N 1
ATOM 879 C CA . LYS A 1 113 ? 5.235 5.792 -5.934 1.00 93.88 113 LYS A CA 1
ATOM 880 C C . LYS A 1 113 ? 3.818 5.749 -5.357 1.00 93.88 113 LYS A C 1
ATOM 882 O O . LYS A 1 113 ? 3.603 6.182 -4.228 1.00 93.88 113 LYS A O 1
ATOM 887 N N . ASN A 1 114 ? 2.845 5.241 -6.113 1.00 95.50 114 ASN A N 1
ATOM 888 C CA . ASN A 1 114 ? 1.466 5.123 -5.635 1.00 95.50 114 ASN A CA 1
ATOM 889 C C . ASN A 1 114 ? 1.338 4.106 -4.487 1.00 95.50 114 ASN A C 1
ATOM 891 O O . ASN A 1 114 ? 0.611 4.367 -3.529 1.00 95.50 114 ASN A O 1
ATOM 895 N N . ILE A 1 115 ? 2.087 2.997 -4.533 1.00 96.31 115 ILE A N 1
ATOM 896 C CA . ILE A 1 115 ? 2.148 2.029 -3.427 1.00 96.31 115 ILE A CA 1
ATOM 897 C C . ILE A 1 115 ? 2.707 2.675 -2.153 1.00 96.31 115 ILE A C 1
ATOM 899 O O . ILE A 1 115 ? 2.124 2.501 -1.086 1.00 96.31 115 ILE A O 1
ATOM 903 N N . GLU A 1 116 ? 3.802 3.429 -2.253 1.00 94.56 116 GLU A N 1
ATOM 904 C CA . GLU A 1 116 ? 4.404 4.131 -1.112 1.00 94.56 116 GLU A CA 1
ATOM 905 C C . GLU A 1 116 ? 3.433 5.151 -0.487 1.00 94.56 116 GLU A C 1
ATOM 907 O O . GLU A 1 116 ? 3.331 5.273 0.732 1.00 94.56 116 GLU A O 1
ATOM 912 N N . LEU A 1 117 ? 2.672 5.874 -1.313 1.00 93.69 117 LEU A N 1
ATOM 913 C CA . LEU A 1 117 ? 1.650 6.806 -0.826 1.00 93.69 117 LEU A CA 1
ATOM 914 C C . LEU A 1 117 ? 0.473 6.076 -0.160 1.00 93.69 117 LEU A C 1
ATOM 916 O O . LEU A 1 117 ? -0.051 6.549 0.851 1.00 93.69 117 LEU A O 1
ATOM 920 N N . ASP A 1 118 ? 0.072 4.914 -0.683 1.00 95.31 118 ASP A N 1
ATOM 921 C CA . ASP A 1 118 ? -0.938 4.067 -0.047 1.00 95.31 118 ASP A CA 1
ATOM 922 C C . ASP A 1 118 ? -0.479 3.584 1.330 1.00 95.31 118 ASP A C 1
ATOM 924 O O . ASP A 1 118 ? -1.231 3.704 2.301 1.00 95.31 118 ASP A O 1
ATOM 928 N N . THR A 1 119 ? 0.749 3.070 1.457 1.00 94.81 119 THR A N 1
ATOM 929 C CA . THR A 1 119 ? 1.250 2.589 2.753 1.00 94.81 119 THR A CA 1
ATOM 930 C C . THR A 1 119 ? 1.324 3.709 3.780 1.00 94.81 119 THR A C 1
ATOM 932 O O . THR A 1 119 ? 0.907 3.509 4.922 1.00 94.81 119 THR A O 1
ATOM 935 N N . GLN A 1 120 ? 1.750 4.906 3.374 1.00 92.44 120 GLN A N 1
ATOM 936 C CA . GLN A 1 120 ? 1.761 6.092 4.231 1.00 92.44 120 GLN A CA 1
ATOM 937 C C . GLN A 1 120 ? 0.354 6.498 4.693 1.00 92.44 120 GLN A C 1
ATOM 939 O O . GLN A 1 120 ? 0.153 6.758 5.881 1.00 92.44 120 GLN A O 1
ATOM 944 N N . TYR A 1 121 ? -0.636 6.501 3.795 1.00 92.38 121 TYR A N 1
ATOM 945 C CA . TYR A 1 121 ? -2.030 6.786 4.147 1.00 92.38 121 TYR A CA 1
ATOM 946 C C . TYR A 1 121 ? -2.555 5.822 5.220 1.00 92.38 121 TYR A C 1
ATOM 948 O O . TYR A 1 121 ? -3.068 6.251 6.259 1.00 92.38 121 TYR A O 1
ATOM 956 N N . TYR A 1 122 ? -2.394 4.514 5.005 1.00 92.38 122 TYR A N 1
ATOM 957 C CA . TYR A 1 122 ? -2.915 3.518 5.941 1.00 92.38 122 TYR A CA 1
ATOM 958 C C . TYR A 1 122 ? -2.144 3.489 7.264 1.00 92.38 122 TYR A C 1
ATOM 960 O O . TYR A 1 122 ? -2.744 3.275 8.320 1.00 92.38 122 TYR A O 1
ATOM 968 N N . ARG A 1 123 ? -0.838 3.769 7.234 1.00 91.19 123 ARG A N 1
ATOM 969 C CA . ARG A 1 123 ? -0.035 3.975 8.441 1.00 91.19 123 ARG A CA 1
ATOM 970 C C . ARG A 1 123 ? -0.581 5.126 9.280 1.00 91.19 123 ARG A C 1
ATOM 972 O O . ARG A 1 123 ? -0.780 4.961 10.481 1.00 91.19 123 ARG A O 1
ATOM 979 N N . SER A 1 124 ? -0.867 6.270 8.661 1.00 87.06 124 SER A N 1
ATOM 980 C CA . SER A 1 124 ? -1.453 7.424 9.352 1.00 87.06 124 SER A CA 1
ATOM 981 C C . SER A 1 124 ? -2.832 7.103 9.933 1.00 87.06 124 SER A C 1
ATOM 983 O O . SER A 1 124 ? -3.121 7.495 11.062 1.00 87.06 124 SER A O 1
ATOM 985 N N . ALA A 1 125 ? -3.659 6.331 9.218 1.00 85.38 125 ALA A N 1
ATOM 986 C CA . ALA A 1 125 ? -4.949 5.867 9.731 1.00 85.38 125 ALA A CA 1
ATOM 987 C C . ALA A 1 125 ? -4.803 4.973 10.979 1.00 85.38 125 ALA A C 1
ATOM 989 O O . ALA A 1 125 ? -5.578 5.111 11.925 1.00 85.38 125 ALA A O 1
ATOM 990 N N . LEU A 1 126 ? -3.793 4.097 11.011 1.00 85.38 126 LEU A N 1
ATOM 991 C CA . LEU A 1 126 ? -3.478 3.266 12.176 1.00 85.38 126 LEU A CA 1
ATOM 992 C C . LEU A 1 126 ? -2.942 4.083 13.360 1.00 85.38 126 LEU A C 1
ATOM 994 O O . LEU A 1 126 ? -3.323 3.823 14.499 1.00 85.38 126 LEU A O 1
ATOM 998 N N . LEU A 1 127 ? -2.086 5.078 13.107 1.00 84.00 127 LEU A N 1
ATOM 999 C CA . LEU A 1 127 ? -1.531 5.956 14.147 1.00 84.00 127 LEU A CA 1
ATOM 1000 C C . LEU A 1 127 ? -2.573 6.893 14.761 1.00 84.00 127 LEU A C 1
ATOM 1002 O O . LEU A 1 127 ? -2.485 7.223 15.942 1.00 84.00 127 LEU A O 1
ATOM 1006 N N . ALA A 1 128 ? -3.572 7.302 13.979 1.00 79.00 128 ALA A N 1
ATOM 1007 C CA . ALA A 1 128 ? -4.693 8.096 14.467 1.00 79.00 128 ALA A CA 1
ATOM 1008 C C . ALA A 1 128 ? -5.615 7.308 15.422 1.00 79.00 128 ALA A C 1
ATOM 1010 O O . ALA A 1 128 ? -6.523 7.893 16.013 1.00 79.00 128 ALA A O 1
ATOM 1011 N N . TYR A 1 129 ? -5.407 5.999 15.596 1.00 74.31 129 TYR A N 1
ATOM 1012 C CA . TYR A 1 129 ? -6.207 5.173 16.488 1.00 74.31 129 TYR A CA 1
ATOM 1013 C C . TYR A 1 129 ? -5.552 4.996 17.867 1.00 74.31 129 TYR A C 1
ATOM 1015 O O . TYR A 1 129 ? -4.353 4.769 18.002 1.00 74.31 129 TYR A O 1
ATOM 1023 N N . SER A 1 130 ? -6.357 5.091 18.928 1.00 59.09 130 SER A N 1
ATOM 1024 C CA . SER A 1 130 ? -5.865 5.193 20.311 1.00 59.09 130 SER A CA 1
ATOM 1025 C C . SER A 1 130 ? -5.456 3.869 20.979 1.00 59.09 130 SER A C 1
ATOM 1027 O O . SER A 1 130 ? -4.850 3.912 22.052 1.00 59.09 130 SER A O 1
ATOM 1029 N N . ASP A 1 131 ? -5.779 2.701 20.403 1.00 65.38 131 ASP A N 1
ATOM 1030 C CA . ASP A 1 131 ? -5.297 1.412 20.934 1.00 65.38 131 ASP A CA 1
ATOM 1031 C C . ASP A 1 131 ? -3.847 1.159 20.502 1.00 65.38 131 ASP A C 1
ATOM 1033 O O . ASP A 1 131 ? -3.546 0.810 19.356 1.00 65.38 131 ASP A O 1
ATOM 1037 N N . ARG A 1 132 ? -2.935 1.338 21.459 1.00 60.38 132 ARG A N 1
ATOM 1038 C CA . ARG A 1 132 ? -1.487 1.325 21.226 1.00 60.38 132 ARG A CA 1
ATOM 1039 C C . ARG A 1 132 ? -0.921 -0.065 20.930 1.00 60.38 132 ARG A C 1
ATOM 1041 O O . ARG A 1 132 ? 0.173 -0.158 20.379 1.00 60.38 132 ARG A O 1
ATOM 1048 N N . SER A 1 133 ? -1.610 -1.146 21.299 1.00 66.25 133 SER A N 1
ATOM 1049 C CA . SER A 1 133 ? -1.029 -2.499 21.253 1.00 66.25 133 SER A CA 1
ATOM 1050 C C . SER A 1 133 ? -1.149 -3.163 19.879 1.00 66.25 133 SER A C 1
ATOM 1052 O O . SER A 1 133 ? -0.210 -3.811 19.418 1.00 66.25 133 SER A O 1
ATOM 1054 N N . LEU A 1 134 ? -2.283 -2.975 19.201 1.00 66.25 134 LEU A N 1
ATOM 1055 C CA . LEU A 1 134 ? -2.493 -3.474 17.846 1.00 66.25 134 LEU A CA 1
ATOM 1056 C C . LEU A 1 134 ? -1.966 -2.490 16.804 1.00 66.25 134 LEU A C 1
ATOM 1058 O O . LEU A 1 134 ? -1.287 -2.912 15.866 1.00 66.25 134 LEU A O 1
ATOM 1062 N N . GLY A 1 135 ? -2.257 -1.196 16.991 1.00 70.38 135 GLY A N 1
ATOM 1063 C CA . GLY A 1 135 ? -1.769 -0.140 16.111 1.00 70.38 135 GLY A CA 1
ATOM 1064 C C . GLY A 1 135 ? -0.257 -0.247 15.936 1.00 70.38 135 GLY A C 1
ATOM 1065 O O . GLY A 1 135 ? 0.217 -0.257 14.810 1.00 70.38 135 GLY A O 1
ATOM 1066 N N . SER A 1 136 ? 0.493 -0.488 17.018 1.00 76.31 136 SER A N 1
ATOM 1067 C CA . SER A 1 136 ? 1.949 -0.667 16.943 1.00 76.31 136 SER A CA 1
ATOM 1068 C C . SER A 1 136 ? 2.399 -1.889 16.137 1.00 76.31 136 SER A C 1
ATOM 1070 O O . SER A 1 136 ? 3.352 -1.766 15.375 1.00 76.31 136 SER A O 1
ATOM 1072 N N . ARG A 1 137 ? 1.737 -3.053 16.239 1.00 82.75 137 ARG A N 1
ATOM 1073 C CA . ARG A 1 137 ? 2.112 -4.245 15.446 1.00 82.75 137 ARG A CA 1
ATOM 1074 C C . ARG A 1 137 ? 1.860 -4.054 13.950 1.00 82.75 137 ARG A C 1
ATOM 1076 O O . ARG A 1 137 ? 2.691 -4.434 13.126 1.00 82.75 137 ARG A O 1
ATOM 1083 N N . LEU A 1 138 ? 0.714 -3.478 13.600 1.00 87.50 138 LEU A N 1
ATOM 1084 C CA . LEU A 1 138 ? 0.335 -3.256 12.204 1.00 87.50 138 LEU A CA 1
ATOM 1085 C C . LEU A 1 138 ? 1.123 -2.105 11.579 1.00 87.50 138 LEU A C 1
ATOM 1087 O O . LEU A 1 138 ? 1.579 -2.238 10.448 1.00 87.50 138 LEU A O 1
ATOM 1091 N N . VAL A 1 139 ? 1.360 -1.030 12.336 1.00 90.56 139 VAL A N 1
ATOM 1092 C CA . VAL A 1 139 ? 2.283 0.043 11.943 1.00 90.56 139 VAL A CA 1
ATOM 1093 C C . VAL A 1 139 ? 3.677 -0.523 11.732 1.00 90.56 139 VAL A C 1
ATOM 1095 O O . VAL A 1 139 ? 4.242 -0.283 10.676 1.00 90.56 139 VAL A O 1
ATOM 1098 N N . LYS A 1 140 ? 4.186 -1.358 12.647 1.00 91.50 140 LYS A N 1
ATOM 1099 C CA . LYS A 1 140 ? 5.484 -2.017 12.463 1.00 91.50 140 LYS A CA 1
ATOM 1100 C C . LYS A 1 140 ? 5.531 -2.845 11.181 1.00 91.50 140 LYS A C 1
ATOM 1102 O O . LYS A 1 140 ? 6.508 -2.779 10.459 1.00 91.50 140 LYS A O 1
ATOM 1107 N N . THR A 1 141 ? 4.470 -3.584 10.862 1.00 93.12 141 THR A N 1
ATOM 1108 C CA . THR A 1 141 ? 4.416 -4.346 9.603 1.00 93.12 141 THR A CA 1
ATOM 1109 C C . THR A 1 141 ? 4.511 -3.430 8.377 1.00 93.12 141 THR A C 1
ATOM 1111 O O . THR A 1 141 ? 5.157 -3.783 7.392 1.00 93.12 141 THR A O 1
ATOM 1114 N N . ILE A 1 142 ? 3.858 -2.264 8.418 1.00 95.06 142 ILE A N 1
ATOM 1115 C CA . ILE A 1 142 ? 3.944 -1.271 7.341 1.00 95.06 142 ILE A CA 1
ATOM 1116 C C . ILE A 1 142 ? 5.340 -0.640 7.287 1.00 95.06 142 ILE A C 1
ATOM 1118 O O . ILE A 1 142 ? 5.857 -0.445 6.189 1.00 95.06 142 ILE A O 1
ATOM 1122 N N . ASP A 1 143 ? 5.943 -0.348 8.438 1.00 93.56 143 ASP A N 1
ATOM 1123 C CA . ASP A 1 143 ? 7.291 0.217 8.553 1.00 93.56 143 ASP A CA 1
ATOM 1124 C C . ASP A 1 143 ? 8.328 -0.766 8.007 1.00 93.56 143 ASP A C 1
ATOM 1126 O O . ASP A 1 143 ? 9.058 -0.413 7.089 1.00 93.56 143 ASP A O 1
ATOM 1130 N N . ASP A 1 144 ? 8.286 -2.031 8.437 1.00 94.31 144 ASP A N 1
ATOM 1131 C CA . ASP A 1 144 ? 9.159 -3.097 7.942 1.00 94.31 144 ASP A CA 1
ATOM 1132 C C . ASP A 1 144 ? 9.053 -3.229 6.411 1.00 94.31 144 ASP A C 1
ATOM 1134 O O . ASP A 1 144 ? 10.064 -3.353 5.726 1.00 94.31 144 ASP A O 1
ATOM 1138 N N . PHE A 1 145 ? 7.843 -3.178 5.840 1.00 95.62 145 PHE A N 1
ATOM 1139 C CA . PHE A 1 145 ? 7.675 -3.182 4.383 1.00 95.62 145 PHE A CA 1
ATOM 1140 C C . PHE A 1 145 ? 8.237 -1.918 3.729 1.00 95.62 145 PHE A C 1
ATOM 1142 O O . PHE A 1 145 ? 8.910 -2.000 2.703 1.00 95.62 145 PHE A O 1
ATOM 1149 N N . THR A 1 146 ? 7.967 -0.751 4.312 1.00 93.44 146 THR A N 1
ATOM 1150 C CA . THR A 1 146 ? 8.330 0.526 3.700 1.00 93.44 146 THR A CA 1
ATOM 1151 C C . THR A 1 146 ? 9.839 0.743 3.715 1.00 93.44 146 THR A C 1
ATOM 1153 O O . THR A 1 146 ? 10.402 1.108 2.692 1.00 93.44 146 THR A O 1
ATOM 1156 N N . GLU A 1 147 ? 10.502 0.445 4.829 1.00 91.69 147 GLU A N 1
ATOM 1157 C CA . GLU A 1 147 ? 11.952 0.586 4.999 1.00 91.69 147 GLU A CA 1
ATOM 1158 C C . GLU A 1 147 ? 12.749 -0.308 4.043 1.00 91.69 147 GLU A C 1
ATOM 1160 O O . GLU A 1 147 ? 13.797 0.103 3.548 1.00 91.69 147 GLU A O 1
ATOM 1165 N N . HIS A 1 148 ? 12.246 -1.511 3.750 1.00 91.44 148 HIS A N 1
ATOM 1166 C CA . HIS A 1 148 ? 12.929 -2.449 2.857 1.00 91.44 148 HIS A CA 1
ATOM 1167 C C . HIS A 1 148 ? 12.634 -2.182 1.378 1.00 91.44 148 HIS A C 1
ATOM 1169 O O . HIS A 1 148 ? 13.467 -2.492 0.530 1.00 91.44 148 HIS A O 1
ATOM 1175 N N . CYS A 1 149 ? 11.474 -1.600 1.055 1.00 92.81 149 CYS A N 1
ATOM 1176 C CA . CYS A 1 149 ? 11.028 -1.442 -0.332 1.00 92.81 149 CYS A CA 1
ATOM 1177 C C . CYS A 1 149 ? 11.062 -0.030 -0.882 1.00 92.81 149 CYS A C 1
ATOM 1179 O O . CYS A 1 149 ? 10.988 0.157 -2.097 1.00 92.81 149 CYS A O 1
ATOM 1181 N N . PHE A 1 150 ? 11.185 0.964 -0.012 1.00 90.75 150 PHE A N 1
ATOM 1182 C CA . PHE A 1 150 ? 11.227 2.358 -0.394 1.00 90.75 150 PHE A CA 1
ATOM 1183 C C . PHE A 1 150 ? 12.388 3.030 0.347 1.00 90.75 150 PHE A C 1
ATOM 1185 O O . PHE A 1 150 ? 12.276 3.343 1.528 1.00 90.75 150 PHE A O 1
ATOM 1192 N N . PRO A 1 151 ? 13.512 3.293 -0.340 1.00 82.00 151 PRO A N 1
ATOM 1193 C CA . PRO A 1 151 ? 14.578 4.141 0.193 1.00 82.00 151 PRO A CA 1
ATOM 1194 C C . PRO A 1 151 ? 14.074 5.484 0.785 1.00 82.00 151 PRO A C 1
ATOM 1196 O O . PRO A 1 151 ? 13.055 6.028 0.378 1.00 82.00 151 PRO A O 1
ATOM 1199 N N . ALA A 1 152 ? 14.762 6.055 1.770 1.00 73.25 152 ALA A N 1
ATOM 1200 C CA . ALA A 1 152 ? 14.250 7.250 2.452 1.00 73.25 152 ALA A CA 1
ATOM 1201 C C . ALA A 1 152 ? 14.109 8.465 1.505 1.00 73.25 152 ALA A C 1
ATOM 1203 O O . ALA A 1 152 ? 14.973 8.712 0.661 1.00 73.25 152 ALA A O 1
ATOM 1204 N N . ARG A 1 153 ? 13.036 9.254 1.668 1.00 69.44 153 ARG A N 1
ATOM 1205 C CA . ARG A 1 153 ? 12.925 10.594 1.067 1.00 69.44 153 ARG A CA 1
ATOM 1206 C C . ARG A 1 153 ? 13.703 11.592 1.923 1.00 69.44 153 ARG A C 1
ATOM 1208 O O . ARG A 1 153 ? 13.415 11.705 3.113 1.00 69.44 153 ARG A O 1
ATOM 1215 N N . GLU A 1 154 ? 14.625 12.344 1.315 1.00 57.31 154 GLU A N 1
ATOM 1216 C CA . GLU A 1 154 ? 15.371 13.413 2.007 1.00 57.31 154 GLU A CA 1
ATOM 1217 C C . GLU A 1 154 ? 14.454 14.517 2.558 1.00 57.31 154 GLU A C 1
ATOM 1219 O O . GLU A 1 154 ? 14.783 15.143 3.559 1.00 57.31 154 GLU A O 1
ATOM 1224 N N . ASP A 1 155 ? 13.273 14.696 1.959 1.00 53.25 155 ASP A N 1
ATOM 1225 C CA . ASP A 1 155 ? 12.296 15.719 2.332 1.00 53.25 155 ASP A CA 1
ATOM 1226 C C . ASP A 1 155 ? 10.995 15.053 2.804 1.00 53.25 155 ASP A C 1
ATOM 1228 O O . ASP A 1 155 ? 9.943 15.089 2.162 1.00 53.25 155 ASP A O 1
ATOM 1232 N N . SER A 1 156 ? 11.085 14.310 3.908 1.00 51.75 156 SER A N 1
ATOM 1233 C CA . SER A 1 156 ? 9.909 13.698 4.528 1.00 51.75 156 SER A CA 1
ATOM 1234 C C . SER A 1 156 ? 9.110 14.775 5.262 1.00 51.75 156 SER A C 1
ATOM 1236 O O . SER A 1 156 ? 9.219 14.930 6.478 1.00 51.75 156 SER A O 1
ATOM 1238 N N . SER A 1 157 ? 8.300 15.542 4.524 1.00 47.38 157 SER A N 1
ATOM 1239 C CA . SER A 1 157 ? 7.270 16.384 5.127 1.00 47.38 157 SER A CA 1
ATOM 1240 C C . SER A 1 157 ? 6.371 15.494 5.979 1.00 47.38 157 SER A C 1
ATOM 1242 O O . SER A 1 157 ? 5.779 14.535 5.476 1.00 47.38 157 SER A O 1
ATOM 1244 N N . VAL A 1 158 ? 6.301 15.797 7.273 1.00 46.12 158 VAL A N 1
ATOM 1245 C CA . VAL A 1 158 ? 5.444 15.104 8.232 1.00 46.12 158 VAL A CA 1
ATOM 1246 C C . VAL A 1 158 ? 4.015 15.155 7.699 1.00 46.12 158 VAL A C 1
ATOM 1248 O O . VAL A 1 158 ? 3.425 16.229 7.618 1.00 46.12 158 VAL A O 1
ATOM 1251 N N . ILE A 1 159 ? 3.467 14.005 7.300 1.00 51.28 159 ILE A N 1
ATOM 1252 C CA . ILE A 1 159 ? 2.045 13.909 6.975 1.00 51.28 159 ILE A CA 1
ATOM 1253 C C . ILE A 1 159 ? 1.299 14.277 8.252 1.00 51.28 159 ILE A C 1
ATOM 1255 O O . ILE A 1 159 ? 1.461 13.606 9.275 1.00 51.28 159 ILE A O 1
ATOM 1259 N N . GLU A 1 160 ? 0.521 15.358 8.199 1.00 42.66 160 GLU A N 1
ATOM 1260 C CA . GLU A 1 160 ? -0.349 15.753 9.299 1.00 42.66 160 GLU A CA 1
ATOM 1261 C C . GLU A 1 160 ? -1.284 14.585 9.613 1.00 42.66 160 GLU A C 1
ATOM 1263 O O . GLU A 1 160 ? -2.190 14.237 8.850 1.00 42.66 160 GLU A O 1
ATOM 1268 N N . VAL A 1 161 ? -1.019 13.925 10.738 1.00 50.12 161 VAL A N 1
ATOM 1269 C CA . VAL A 1 161 ? -1.885 12.872 11.248 1.00 50.12 161 VAL A CA 1
ATOM 1270 C C . VAL A 1 161 ? -3.174 13.562 11.672 1.00 50.12 161 VAL A C 1
ATOM 1272 O O . VAL A 1 161 ? -3.176 14.373 12.599 1.00 50.12 161 VAL A O 1
ATOM 1275 N N . SER A 1 162 ? -4.267 13.259 10.967 1.00 50.97 162 SER A N 1
ATOM 1276 C CA . SER A 1 162 ? -5.615 13.694 11.340 1.00 50.97 162 SER A CA 1
ATOM 1277 C C . SER A 1 162 ? -5.833 13.456 12.840 1.00 50.97 162 SER A C 1
ATOM 1279 O O . SER A 1 162 ? -5.414 12.405 13.338 1.00 50.97 162 SER A O 1
ATOM 1281 N N . PRO A 1 163 ? -6.495 14.378 13.567 1.00 49.19 163 PRO A N 1
ATOM 1282 C CA . PRO A 1 163 ? -6.725 14.231 14.998 1.00 49.19 163 PRO A CA 1
ATOM 1283 C C . PRO A 1 163 ? -7.295 12.849 15.306 1.00 49.19 163 PRO A C 1
ATOM 1285 O O . PRO A 1 163 ? -8.168 12.352 14.585 1.00 49.19 163 PRO A O 1
ATOM 1288 N N . ALA A 1 164 ? -6.740 12.228 16.350 1.00 55.03 164 ALA A N 1
ATOM 1289 C CA . ALA A 1 164 ? -6.991 10.839 16.679 1.00 55.03 164 ALA A CA 1
ATOM 1290 C C . ALA A 1 164 ? -8.498 10.569 16.716 1.00 55.03 164 ALA A C 1
ATOM 1292 O O . ALA A 1 164 ? -9.222 11.116 17.553 1.00 55.03 164 ALA A O 1
ATOM 1293 N N . THR A 1 165 ? -8.982 9.731 15.800 1.00 58.41 165 THR A N 1
ATOM 1294 C CA . THR A 1 165 ? -10.350 9.228 15.891 1.00 58.41 165 THR A CA 1
ATOM 1295 C C . THR A 1 165 ? -10.278 8.179 16.991 1.00 58.41 165 THR A C 1
ATOM 1297 O O . THR A 1 165 ? -9.816 7.067 16.755 1.00 58.41 165 THR A O 1
ATOM 1300 N N . GLY A 1 166 ? -10.555 8.593 18.232 1.00 61.88 166 GLY A N 1
ATOM 1301 C CA . GLY A 1 166 ? -10.319 7.780 19.427 1.00 61.88 166 GLY A CA 1
ATOM 1302 C C . GLY A 1 166 ? -11.057 6.434 19.415 1.00 61.88 166 GLY A C 1
ATOM 1303 O O . GLY A 1 166 ? -11.698 6.054 18.440 1.00 61.88 166 GLY A O 1
ATOM 1304 N N . ASN A 1 167 ? -11.027 5.719 20.540 1.00 72.88 167 ASN A N 1
ATOM 1305 C CA . ASN A 1 167 ? -11.700 4.425 20.749 1.00 72.88 167 ASN A CA 1
ATOM 1306 C C . ASN A 1 167 ? -13.252 4.497 20.725 1.00 72.88 167 ASN A C 1
ATOM 1308 O O . ASN A 1 167 ? -13.948 3.764 21.426 1.00 72.88 167 ASN A O 1
ATOM 1312 N N . THR A 1 168 ? -13.832 5.421 19.962 1.00 83.94 168 THR A N 1
ATOM 1313 C CA . THR A 1 168 ? -15.268 5.512 19.724 1.00 83.94 168 THR A CA 1
ATOM 1314 C C . THR A 1 168 ? -15.713 4.380 18.796 1.00 83.94 168 THR A C 1
ATOM 1316 O O . THR A 1 168 ? -14.914 3.745 18.105 1.00 83.94 168 THR A O 1
ATOM 1319 N N . PHE A 1 169 ? -17.016 4.093 18.763 1.00 85.38 169 PHE A N 1
ATOM 1320 C CA . PHE A 1 169 ? -17.568 3.152 17.784 1.00 85.38 169 PHE A CA 1
ATOM 1321 C C . PHE A 1 169 ? -17.259 3.579 16.341 1.00 85.38 169 PHE A C 1
ATOM 1323 O O . PHE A 1 169 ? -16.825 2.756 15.543 1.00 85.38 169 PHE A O 1
ATOM 1330 N N . GLU A 1 170 ? -17.411 4.866 16.029 1.00 86.19 170 GLU A N 1
ATOM 1331 C CA . GLU A 1 170 ? -17.125 5.407 14.698 1.00 86.19 170 GLU A CA 1
ATOM 1332 C C . GLU A 1 170 ? -15.641 5.291 14.327 1.00 86.19 170 GLU A C 1
ATOM 1334 O O . GLU A 1 170 ? -15.328 4.857 13.221 1.00 86.19 170 GLU A O 1
ATOM 1339 N N . GLY A 1 171 ? -14.724 5.583 15.258 1.00 84.00 171 GLY A N 1
ATOM 1340 C CA . GLY A 1 171 ? -13.286 5.409 15.038 1.00 84.00 171 GLY A CA 1
ATOM 1341 C C . GLY A 1 171 ? -12.911 3.956 14.764 1.00 84.00 171 GLY A C 1
ATOM 1342 O O . GLY A 1 171 ? -12.195 3.670 13.805 1.00 84.00 171 GLY A O 1
ATOM 1343 N N . ARG A 1 172 ? -13.477 3.023 15.538 1.00 84.62 172 ARG A N 1
ATOM 1344 C CA . ARG A 1 172 ? -13.311 1.575 15.327 1.00 84.62 172 ARG A CA 1
ATOM 1345 C C . ARG A 1 172 ? -13.862 1.113 13.983 1.00 84.62 172 ARG A C 1
ATOM 1347 O O . ARG A 1 172 ? -13.202 0.344 13.288 1.00 84.62 172 ARG A O 1
ATOM 1354 N N . LEU A 1 173 ? -15.042 1.597 13.597 1.00 87.44 173 LEU A N 1
ATOM 1355 C CA . LEU A 1 173 ? -15.663 1.271 12.315 1.00 87.44 173 LEU A CA 1
ATOM 1356 C C . LEU A 1 173 ? -14.847 1.823 11.142 1.00 87.44 173 LEU A C 1
ATOM 1358 O O . LEU A 1 173 ? -14.625 1.115 10.162 1.00 87.44 173 LEU A O 1
ATOM 1362 N N . LYS A 1 174 ? -14.369 3.064 11.241 1.00 88.19 174 LYS A N 1
ATOM 1363 C CA . LYS A 1 174 ? -13.517 3.678 10.219 1.00 88.19 174 LYS A CA 1
ATOM 1364 C C . LYS A 1 174 ? -12.199 2.922 10.071 1.00 88.19 174 LYS A C 1
ATOM 1366 O O . LYS A 1 174 ? -11.822 2.575 8.955 1.00 88.19 174 LYS A O 1
ATOM 1371 N N . LEU A 1 175 ? -11.547 2.584 11.186 1.00 86.31 175 LEU A N 1
ATOM 1372 C CA . LEU A 1 175 ? -10.336 1.766 11.171 1.00 86.31 175 LEU A CA 1
ATOM 1373 C C . LEU A 1 175 ? -10.596 0.406 10.519 1.00 86.31 175 LEU A C 1
ATOM 1375 O O . LEU A 1 175 ? -9.847 -0.007 9.642 1.00 86.31 175 LEU A O 1
ATOM 1379 N N . CYS A 1 176 ? -11.680 -0.267 10.900 1.00 88.88 176 CYS A N 1
ATOM 1380 C CA . CYS A 1 176 ? -12.101 -1.533 10.312 1.00 88.88 176 CYS A CA 1
ATOM 1381 C C . CYS A 1 176 ? -12.202 -1.460 8.779 1.00 88.88 176 CYS A C 1
ATOM 1383 O O . CYS A 1 176 ? -11.593 -2.267 8.071 1.00 88.88 176 CYS A O 1
ATOM 1385 N N . LYS A 1 177 ? -12.911 -0.457 8.248 1.00 91.62 177 LYS A N 1
ATOM 1386 C CA . LYS A 1 177 ? -13.065 -0.257 6.799 1.00 91.62 177 LYS A CA 1
ATOM 1387 C C . LYS A 1 177 ? -11.739 0.063 6.106 1.00 91.62 177 LYS A C 1
ATOM 1389 O O . LYS A 1 177 ? -11.455 -0.512 5.052 1.00 91.62 177 LYS A O 1
ATOM 1394 N N . ALA A 1 178 ? -10.911 0.917 6.709 1.00 91.12 178 ALA A N 1
ATOM 1395 C CA . ALA A 1 178 ? -9.583 1.247 6.193 1.00 91.12 178 ALA A CA 1
ATOM 1396 C C . ALA A 1 178 ? -8.669 0.011 6.158 1.00 91.12 178 ALA A C 1
ATOM 1398 O O . ALA A 1 178 ? -8.014 -0.243 5.152 1.00 91.12 178 ALA A O 1
ATOM 1399 N N . MET A 1 179 ? -8.688 -0.821 7.201 1.00 90.19 179 MET A N 1
ATOM 1400 C CA . MET A 1 179 ? -7.908 -2.060 7.266 1.00 90.19 179 MET A CA 1
ATOM 1401 C C . MET A 1 179 ? -8.330 -3.075 6.203 1.00 90.19 179 MET A C 1
ATOM 1403 O O . MET A 1 179 ? -7.478 -3.739 5.610 1.00 90.19 179 MET A O 1
ATOM 1407 N N . LYS A 1 180 ? -9.628 -3.162 5.884 1.00 92.94 180 LYS A N 1
ATOM 1408 C CA . LYS A 1 180 ? -10.079 -3.939 4.719 1.00 92.94 180 LYS A CA 1
ATOM 1409 C C . LYS A 1 180 ? -9.519 -3.386 3.413 1.00 92.94 180 LYS A C 1
ATOM 1411 O O . LYS A 1 180 ? -9.086 -4.173 2.573 1.00 92.94 180 LYS A O 1
ATOM 1416 N N . GLY A 1 181 ? -9.510 -2.064 3.251 1.00 94.12 181 GLY A N 1
ATOM 1417 C CA . GLY A 1 181 ? -8.901 -1.410 2.094 1.00 94.12 181 GLY A CA 1
ATOM 1418 C C . GLY A 1 181 ? -7.409 -1.717 1.976 1.00 94.12 181 GLY A C 1
ATOM 1419 O O . GLY A 1 181 ? -6.946 -2.130 0.913 1.00 94.12 181 GLY A O 1
ATOM 1420 N N . LEU A 1 182 ? -6.676 -1.640 3.089 1.00 93.75 182 LEU A N 1
ATOM 1421 C CA . LEU A 1 182 ? -5.262 -1.999 3.147 1.00 93.75 182 LEU A CA 1
ATOM 1422 C C . LEU A 1 182 ? -5.029 -3.465 2.777 1.00 93.75 182 LEU A C 1
ATOM 1424 O O . LEU A 1 182 ? -4.118 -3.746 2.008 1.00 93.75 182 LEU A O 1
ATOM 1428 N N . ARG A 1 183 ? -5.855 -4.408 3.251 1.00 95.31 183 ARG A N 1
ATOM 1429 C CA . ARG A 1 183 ? -5.749 -5.817 2.830 1.00 95.31 183 ARG A CA 1
ATOM 1430 C C . ARG A 1 183 ? -5.924 -5.967 1.318 1.00 95.31 183 ARG A C 1
ATOM 1432 O O . ARG A 1 183 ? -5.169 -6.714 0.702 1.00 95.31 183 ARG A O 1
ATOM 1439 N N . VAL A 1 184 ? -6.885 -5.264 0.713 1.00 95.75 184 VAL A N 1
ATOM 1440 C CA . VAL A 1 184 ? -7.071 -5.269 -0.749 1.00 95.75 184 VAL A CA 1
ATOM 1441 C C . VAL A 1 184 ? -5.830 -4.711 -1.450 1.00 95.75 184 VAL A C 1
ATOM 1443 O O . VAL A 1 184 ? -5.304 -5.358 -2.354 1.00 95.75 184 VAL A O 1
ATOM 1446 N N . ARG A 1 185 ? -5.296 -3.569 -0.995 1.00 96.19 185 ARG A N 1
ATOM 1447 C CA . ARG A 1 185 ? -4.042 -3.013 -1.529 1.00 96.19 185 ARG A CA 1
ATOM 1448 C C . ARG A 1 185 ? -2.853 -3.952 -1.320 1.00 96.19 185 ARG A C 1
ATOM 1450 O O . ARG A 1 185 ? -2.057 -4.094 -2.235 1.00 96.19 185 ARG A O 1
ATOM 1457 N N . ALA A 1 186 ? -2.761 -4.665 -0.200 1.00 97.06 186 ALA A N 1
ATOM 1458 C CA . ALA A 1 186 ? -1.688 -5.620 0.079 1.00 97.06 186 ALA A CA 1
ATOM 1459 C C . ALA A 1 186 ? -1.693 -6.822 -0.884 1.00 97.06 186 ALA A C 1
ATOM 1461 O O . ALA A 1 186 ? -0.626 -7.340 -1.225 1.00 97.06 186 ALA A O 1
ATOM 1462 N N . ILE A 1 187 ? -2.870 -7.243 -1.369 1.00 97.19 187 ILE A N 1
ATOM 1463 C CA . ILE A 1 187 ? -2.984 -8.233 -2.454 1.00 97.19 187 ILE A CA 1
ATOM 1464 C C . ILE A 1 187 ? -2.384 -7.663 -3.741 1.00 97.19 187 ILE A C 1
ATOM 1466 O O . ILE A 1 187 ? -1.570 -8.332 -4.380 1.00 97.19 187 ILE A O 1
ATOM 1470 N N . THR A 1 188 ? -2.758 -6.435 -4.113 1.00 96.38 188 THR A N 1
ATOM 1471 C CA . THR A 1 188 ? -2.193 -5.750 -5.286 1.00 96.38 188 THR A CA 1
ATOM 1472 C C . THR A 1 188 ? -0.679 -5.604 -5.157 1.00 96.38 188 THR A C 1
ATOM 1474 O O . THR A 1 188 ? 0.039 -6.015 -6.060 1.00 96.38 188 THR A O 1
ATOM 1477 N N . ILE A 1 189 ? -0.189 -5.130 -4.011 1.00 97.12 189 ILE A N 1
ATOM 1478 C CA . ILE A 1 189 ? 1.237 -4.995 -3.697 1.00 97.12 189 ILE A CA 1
ATOM 1479 C C . ILE A 1 189 ? 1.958 -6.336 -3.868 1.00 97.12 189 ILE A C 1
ATOM 1481 O O 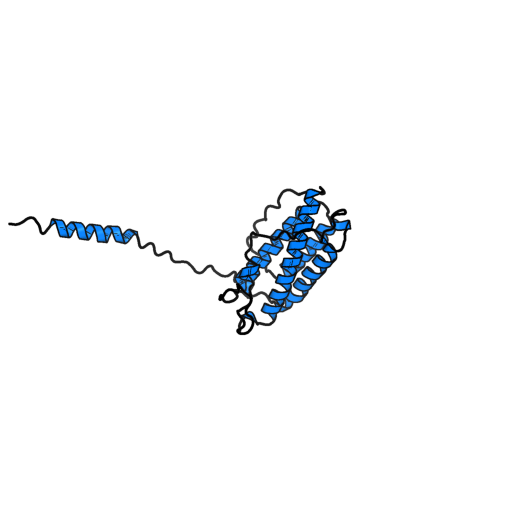. ILE A 1 189 ? 2.963 -6.390 -4.562 1.00 97.12 189 ILE A O 1
ATOM 1485 N N . ASN A 1 190 ? 1.433 -7.439 -3.321 1.00 97.19 190 ASN A N 1
ATOM 1486 C CA . ASN A 1 190 ? 2.043 -8.767 -3.494 1.00 97.19 190 ASN A CA 1
ATOM 1487 C C . ASN A 1 190 ? 2.204 -9.159 -4.961 1.00 97.19 190 ASN A C 1
ATOM 1489 O O . ASN A 1 190 ? 3.254 -9.670 -5.360 1.00 97.19 190 ASN A O 1
ATOM 1493 N N . ARG A 1 191 ? 1.147 -8.944 -5.750 1.00 95.25 191 ARG A N 1
ATOM 1494 C CA . ARG A 1 191 ? 1.139 -9.267 -7.178 1.00 95.25 191 ARG A CA 1
ATOM 1495 C C . ARG A 1 191 ? 2.151 -8.415 -7.930 1.00 95.25 191 ARG A C 1
ATOM 1497 O O . ARG A 1 191 ? 2.944 -8.967 -8.679 1.00 95.25 191 ARG A O 1
ATOM 1504 N N . VAL A 1 192 ? 2.156 -7.108 -7.683 1.00 95.25 192 VAL A N 1
ATOM 1505 C CA . VAL A 1 192 ? 3.062 -6.149 -8.323 1.00 95.25 192 VAL A CA 1
ATOM 1506 C C . VAL A 1 192 ? 4.516 -6.432 -7.971 1.00 95.25 192 VAL A C 1
ATOM 1508 O O . VAL A 1 192 ? 5.336 -6.512 -8.877 1.00 95.25 192 VAL A O 1
ATOM 1511 N N . MET A 1 193 ? 4.843 -6.635 -6.691 1.00 95.06 193 MET A N 1
ATOM 1512 C CA . MET A 1 193 ? 6.226 -6.918 -6.297 1.00 95.06 193 MET A CA 1
ATOM 1513 C C . MET A 1 193 ? 6.721 -8.206 -6.953 1.00 95.06 193 MET A C 1
ATOM 1515 O O . MET A 1 193 ? 7.833 -8.248 -7.461 1.00 95.06 193 MET A O 1
ATOM 1519 N N . SER A 1 194 ? 5.870 -9.234 -7.027 1.00 94.50 194 SER A N 1
ATOM 1520 C CA . SER A 1 194 ? 6.215 -10.480 -7.723 1.00 94.50 194 SER A CA 1
ATOM 1521 C C . SER A 1 194 ? 6.359 -10.284 -9.239 1.00 94.50 194 SER A C 1
ATOM 1523 O O . SER A 1 194 ? 7.263 -10.852 -9.837 1.00 94.50 194 SER A O 1
ATOM 1525 N N . TYR A 1 195 ? 5.494 -9.473 -9.854 1.00 92.94 195 TYR A N 1
ATOM 1526 C CA . TYR A 1 195 ? 5.523 -9.153 -11.286 1.00 92.94 195 TYR A CA 1
ATOM 1527 C C . TYR A 1 195 ? 6.786 -8.378 -11.679 1.00 92.94 195 TYR A C 1
ATOM 1529 O O . TYR A 1 195 ? 7.450 -8.724 -12.653 1.00 92.94 195 TYR A O 1
ATOM 1537 N N . ILE A 1 196 ? 7.156 -7.365 -10.890 1.00 93.12 196 ILE A N 1
ATOM 1538 C CA . ILE A 1 196 ? 8.387 -6.598 -11.096 1.00 93.12 196 ILE A CA 1
ATOM 1539 C C . ILE A 1 196 ? 9.614 -7.486 -10.842 1.00 93.12 196 ILE A C 1
ATOM 1541 O O . ILE A 1 196 ? 10.532 -7.474 -11.655 1.00 93.12 196 ILE A O 1
ATOM 1545 N N . ALA A 1 197 ? 9.627 -8.282 -9.765 1.00 93.12 197 ALA A N 1
ATOM 1546 C CA . ALA A 1 197 ? 10.738 -9.189 -9.454 1.00 93.12 197 ALA A CA 1
ATOM 1547 C C . ALA A 1 197 ? 10.963 -10.256 -10.540 1.00 93.12 197 ALA A C 1
ATOM 1549 O O . ALA A 1 197 ? 12.096 -10.640 -10.791 1.00 93.12 197 ALA A O 1
ATOM 1550 N N . ALA A 1 198 ? 9.901 -10.708 -11.213 1.00 91.69 198 ALA A N 1
ATOM 1551 C CA . ALA A 1 198 ? 10.008 -11.645 -12.330 1.00 91.69 198 ALA A CA 1
ATOM 1552 C C . ALA A 1 198 ? 10.560 -11.012 -13.624 1.00 91.69 198 ALA A C 1
ATOM 1554 O O . ALA A 1 198 ? 10.874 -11.738 -14.563 1.00 91.69 198 ALA A O 1
ATOM 1555 N N . GLY A 1 199 ? 10.657 -9.678 -13.700 1.00 86.50 199 GLY A N 1
ATOM 1556 C CA . GLY A 1 199 ? 11.018 -8.964 -14.929 1.00 86.50 199 GLY A CA 1
ATOM 1557 C C . GLY A 1 199 ? 9.894 -8.913 -15.972 1.00 86.50 199 GLY A C 1
ATOM 1558 O O . GLY A 1 199 ? 10.110 -8.444 -17.087 1.00 86.50 199 GLY A O 1
ATOM 1559 N N . ASP A 1 200 ? 8.673 -9.336 -15.622 1.00 81.69 200 ASP A N 1
ATOM 1560 C CA . ASP A 1 200 ? 7.557 -9.476 -16.569 1.00 81.69 200 ASP A CA 1
ATOM 1561 C C . ASP A 1 200 ? 7.106 -8.146 -17.200 1.00 81.69 200 ASP A C 1
ATOM 1563 O O . ASP A 1 200 ? 6.440 -8.136 -18.234 1.00 81.69 200 ASP A O 1
ATOM 1567 N N . TYR A 1 201 ? 7.464 -7.018 -16.588 1.00 79.50 201 TYR A N 1
ATOM 1568 C CA . TYR A 1 201 ? 7.127 -5.675 -17.059 1.00 79.50 201 TYR A CA 1
ATOM 1569 C C . TYR A 1 201 ? 8.012 -5.158 -18.199 1.00 79.50 201 TYR A C 1
ATOM 1571 O O . TYR A 1 201 ? 7.668 -4.155 -18.835 1.00 79.50 201 TYR A O 1
ATOM 1579 N N . GLU A 1 202 ? 9.150 -5.810 -18.436 1.00 79.19 202 GLU A N 1
ATOM 1580 C CA . GLU A 1 202 ? 10.098 -5.453 -19.495 1.00 79.19 202 GLU A CA 1
ATOM 1581 C C . GLU A 1 202 ? 9.767 -6.127 -20.835 1.00 79.19 202 GLU A C 1
ATOM 1583 O O . GLU A 1 202 ? 10.307 -5.716 -21.864 1.00 79.19 202 GLU A O 1
ATOM 1588 N N . MET A 1 203 ? 8.863 -7.117 -20.814 1.00 62.28 203 MET A N 1
ATOM 1589 C CA . MET A 1 203 ? 8.366 -7.857 -21.979 1.00 62.28 203 MET A CA 1
ATOM 1590 C C . MET A 1 203 ? 7.289 -7.105 -22.767 1.00 62.28 203 MET A C 1
ATOM 1592 O O . MET A 1 203 ? 6.456 -6.395 -22.146 1.00 62.28 203 MET A O 1
#

Radius of gyration: 25.68 Å; chains: 1; bounding box: 36×72×79 Å